Protein AF-A0A534K0Z9-F1 (afdb_monomer)

Foldseek 3Di:
DDDDDDDDDDPPDPPFPWDDFPPPDDDDAPVRNPQKDKDKDDDPDDGQWDKHWDFDPPADPRTGTDIDTGAHPVNPMGMDIDRQVQFLPFLVPDPFDKDKWAAQDDDPQFTDWDWFQKDLPPPLHRPKIKIDTQQQQCQPFAADRAHGQDTHDH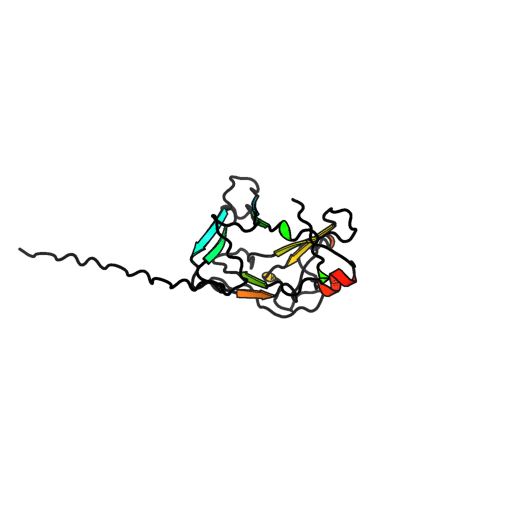PDIGMDGLQRGWIDIVVVVPVDDPTDHSVRVCVVRPRMGGHDDD

Structure (mmCIF, N/CA/C/O backbone):
data_AF-A0A534K0Z9-F1
#
_entry.id   AF-A0A534K0Z9-F1
#
loop_
_atom_site.group_PDB
_atom_site.id
_atom_site.type_symbol
_atom_site.label_atom_id
_atom_site.label_alt_id
_atom_site.label_comp_id
_atom_site.label_asym_id
_atom_site.label_entity_id
_atom_site.label_seq_id
_atom_site.pdbx_PDB_ins_code
_atom_site.Cartn_x
_atom_site.Cartn_y
_atom_site.Cartn_z
_atom_site.occupancy
_atom_site.B_iso_or_equiv
_atom_site.auth_seq_id
_atom_site.auth_comp_id
_atom_site.auth_asym_id
_atom_site.auth_atom_id
_atom_site.pdbx_PDB_model_num
ATOM 1 N N . MET A 1 1 ? 28.892 -12.816 -61.030 1.00 43.16 1 MET A N 1
ATOM 2 C CA . MET A 1 1 ? 27.891 -11.919 -60.414 1.00 43.16 1 MET A CA 1
ATOM 3 C C . MET A 1 1 ? 27.097 -12.742 -59.416 1.00 43.16 1 MET A C 1
ATOM 5 O O . MET A 1 1 ? 26.331 -13.595 -59.837 1.00 43.16 1 MET A O 1
ATOM 9 N N . VAL A 1 2 ? 27.364 -12.580 -58.120 1.00 34.47 2 VAL A N 1
ATOM 10 C CA . VAL A 1 2 ? 26.640 -13.277 -57.045 1.00 34.47 2 VAL A CA 1
ATOM 11 C C . VAL A 1 2 ? 25.548 -12.329 -56.557 1.00 34.47 2 VAL A C 1
ATOM 13 O O . VAL A 1 2 ? 25.855 -11.216 -56.140 1.00 34.47 2 VAL A O 1
ATOM 16 N N . VAL A 1 3 ? 24.286 -12.740 -56.672 1.00 37.56 3 VAL A N 1
ATOM 17 C CA . VAL A 1 3 ? 23.139 -12.008 -56.119 1.00 37.56 3 VAL A CA 1
ATOM 18 C C . VAL A 1 3 ? 23.001 -12.423 -54.657 1.00 37.56 3 VAL A C 1
ATOM 20 O O . VAL A 1 3 ? 22.756 -13.591 -54.365 1.00 37.56 3 VAL A O 1
ATOM 23 N N . LEU A 1 4 ? 23.209 -11.476 -53.742 1.00 40.88 4 LEU A N 1
ATOM 24 C CA . LEU A 1 4 ? 23.043 -11.670 -52.304 1.00 40.88 4 LEU A CA 1
ATOM 25 C C . LEU A 1 4 ? 21.567 -11.420 -51.949 1.00 40.88 4 LEU A C 1
ATOM 27 O O . LEU A 1 4 ? 21.083 -10.296 -52.066 1.00 40.88 4 LEU A O 1
ATOM 31 N N . GLY A 1 5 ? 20.839 -12.472 -51.572 1.00 38.31 5 GLY A N 1
ATOM 32 C CA . GLY A 1 5 ? 19.449 -12.380 -51.121 1.00 38.31 5 GLY A CA 1
ATOM 33 C C . GLY A 1 5 ? 19.373 -11.969 -49.651 1.00 38.31 5 GLY A C 1
ATOM 34 O O . GLY A 1 5 ? 19.871 -12.682 -48.783 1.00 38.31 5 GLY A O 1
ATOM 35 N N . LEU A 1 6 ? 18.751 -10.823 -49.376 1.00 40.22 6 LEU A N 1
ATOM 36 C CA . LEU A 1 6 ? 18.467 -10.330 -48.030 1.00 40.22 6 LEU A CA 1
ATOM 37 C C . LEU A 1 6 ? 17.222 -11.047 -47.477 1.00 40.22 6 LEU A C 1
ATOM 39 O O . LEU A 1 6 ? 16.119 -10.843 -47.982 1.00 40.22 6 LEU A O 1
ATOM 43 N N . LEU A 1 7 ? 17.387 -11.881 -46.447 1.00 37.09 7 LEU A N 1
ATOM 44 C CA . LEU A 1 7 ? 16.269 -12.445 -45.685 1.00 37.09 7 LEU A CA 1
ATOM 45 C C . LEU A 1 7 ? 15.864 -11.444 -44.592 1.00 37.09 7 LEU A C 1
ATOM 47 O O . LEU A 1 7 ? 16.612 -11.226 -43.641 1.00 37.09 7 LEU A O 1
ATOM 51 N N . ILE A 1 8 ? 14.683 -10.838 -44.717 1.00 44.69 8 ILE A N 1
ATOM 52 C CA . ILE A 1 8 ? 14.070 -10.040 -43.648 1.00 44.69 8 ILE A CA 1
ATOM 53 C C . ILE A 1 8 ? 13.219 -10.995 -42.809 1.00 44.69 8 ILE A C 1
ATOM 55 O O . ILE A 1 8 ? 12.150 -11.427 -43.238 1.00 44.69 8 ILE A O 1
ATOM 59 N N . ALA A 1 9 ? 13.706 -11.353 -41.622 1.00 40.69 9 ALA A N 1
ATOM 60 C CA . ALA A 1 9 ? 12.915 -12.074 -40.635 1.00 40.69 9 ALA A CA 1
ATOM 61 C C . ALA A 1 9 ? 11.948 -11.090 -39.956 1.00 40.69 9 ALA A C 1
ATOM 63 O O . ALA A 1 9 ? 12.361 -10.258 -39.151 1.00 40.69 9 ALA A O 1
ATOM 64 N N . PHE A 1 10 ? 10.657 -11.173 -40.283 1.00 46.34 10 PHE A N 1
ATOM 65 C CA . PHE A 1 10 ? 9.610 -10.537 -39.486 1.00 46.34 10 PHE A CA 1
ATOM 66 C C . PHE A 1 10 ? 9.464 -11.321 -38.177 1.00 46.34 10 PHE A C 1
ATOM 68 O O . PHE A 1 10 ? 8.961 -12.444 -38.174 1.00 46.34 10 PHE A O 1
ATOM 75 N N . ALA A 1 11 ? 9.913 -10.740 -37.064 1.00 45.38 11 ALA A N 1
ATOM 76 C CA . ALA A 1 11 ? 9.574 -11.244 -35.742 1.00 45.38 11 ALA A CA 1
ATOM 77 C C . ALA A 1 11 ? 8.062 -11.054 -35.533 1.00 45.38 11 ALA A C 1
ATOM 79 O O . ALA A 1 11 ? 7.591 -9.927 -35.380 1.00 45.38 11 ALA A O 1
ATOM 80 N N . LEU A 1 12 ? 7.289 -12.145 -35.560 1.00 42.66 12 LEU A N 1
ATOM 81 C CA . LEU A 1 12 ? 5.923 -12.123 -35.047 1.00 42.66 12 LEU A CA 1
ATOM 82 C C . LEU A 1 12 ? 6.010 -11.857 -33.541 1.00 42.66 12 LEU A C 1
ATOM 84 O O . LEU A 1 12 ? 6.386 -12.743 -32.775 1.00 42.66 12 LEU A O 1
ATOM 88 N N . ALA A 1 13 ? 5.663 -10.644 -33.114 1.00 47.03 13 ALA A N 1
ATOM 89 C CA . ALA A 1 13 ? 5.342 -10.413 -31.715 1.00 47.03 13 ALA A CA 1
ATOM 90 C C . ALA A 1 13 ? 4.135 -11.305 -31.365 1.00 47.03 13 ALA A C 1
ATOM 92 O O . ALA A 1 13 ? 3.143 -11.276 -32.102 1.00 47.03 13 ALA A O 1
ATOM 93 N N . PRO A 1 14 ? 4.191 -12.122 -30.297 1.00 45.75 14 PRO A N 1
ATOM 94 C CA . PRO A 1 14 ? 3.028 -12.879 -29.871 1.00 45.75 14 PRO A CA 1
ATOM 95 C C . PRO A 1 14 ? 1.917 -11.883 -29.535 1.00 45.75 14 PRO A C 1
ATOM 97 O O . PRO A 1 14 ? 2.053 -11.048 -28.643 1.00 45.75 14 PRO A O 1
ATOM 100 N N . MET A 1 15 ? 0.821 -11.947 -30.289 1.00 47.34 15 MET A N 1
ATOM 101 C CA . MET A 1 15 ? -0.385 -11.187 -29.998 1.00 47.34 15 MET A CA 1
ATOM 102 C C . MET A 1 15 ? -0.998 -11.824 -28.749 1.00 47.34 15 MET A C 1
ATOM 104 O O . MET A 1 15 ? -1.687 -12.840 -28.835 1.00 47.34 15 MET A O 1
ATOM 108 N N . VAL A 1 16 ? -0.661 -11.295 -27.571 1.00 54.16 16 VAL A N 1
ATOM 109 C CA . VAL A 1 16 ? -1.267 -11.736 -26.313 1.00 54.16 16 VAL A CA 1
ATOM 110 C C . VAL A 1 16 ? -2.751 -11.399 -26.412 1.00 54.16 16 VAL A C 1
ATOM 112 O O . VAL A 1 16 ? -3.130 -10.228 -26.449 1.00 54.16 16 VAL A O 1
ATOM 115 N N . ALA A 1 17 ? -3.593 -12.425 -26.534 1.00 46.00 17 ALA A N 1
ATOM 116 C CA . ALA A 1 17 ? -5.035 -12.251 -26.525 1.00 46.00 17 ALA A CA 1
ATOM 117 C C . ALA A 1 17 ? -5.430 -11.687 -25.154 1.00 46.00 17 ALA A C 1
ATOM 119 O O . ALA A 1 17 ? -5.382 -12.389 -24.146 1.00 46.00 17 ALA A O 1
ATOM 120 N N . SER A 1 18 ? -5.769 -10.399 -25.117 1.00 59.47 18 SER A N 1
ATOM 121 C CA . SER A 1 18 ? -6.285 -9.751 -23.916 1.00 59.47 18 SER A CA 1
ATOM 122 C C . SER A 1 18 ? -7.665 -10.332 -23.627 1.00 59.47 18 SER A C 1
ATOM 124 O O . SER A 1 18 ? -8.632 -10.039 -24.335 1.00 59.47 18 SER A O 1
ATOM 126 N N . ALA A 1 19 ? -7.758 -11.217 -22.635 1.00 58.59 19 ALA A N 1
ATOM 127 C CA . ALA A 1 19 ? -9.050 -11.615 -22.106 1.00 58.59 19 ALA A CA 1
ATOM 128 C C . ALA A 1 19 ? -9.703 -10.376 -21.482 1.00 58.59 19 ALA A C 1
ATOM 130 O O . ALA A 1 19 ? -9.068 -9.668 -20.696 1.00 58.59 19 ALA A O 1
ATOM 131 N N . LEU A 1 20 ? -10.964 -10.108 -21.834 1.00 59.34 20 LEU A N 1
ATOM 132 C CA . LEU A 1 20 ? -11.752 -9.125 -21.099 1.00 59.34 20 LEU A CA 1
ATOM 133 C C . LEU A 1 20 ? -11.748 -9.524 -19.615 1.00 59.34 20 LEU A C 1
ATOM 135 O O . LEU A 1 20 ? -11.893 -10.712 -19.305 1.00 59.34 20 LEU A O 1
ATOM 139 N N . PRO A 1 21 ? -11.569 -8.560 -18.703 1.00 63.28 21 PRO A N 1
ATOM 140 C CA . PRO A 1 21 ? -11.569 -8.849 -17.281 1.00 63.28 21 PRO A CA 1
ATOM 141 C C . PRO A 1 21 ? -12.923 -9.462 -16.873 1.00 63.28 21 PRO A C 1
ATOM 143 O O . PRO A 1 21 ? -13.959 -9.080 -17.431 1.00 63.28 21 PRO A O 1
ATOM 146 N N . PRO A 1 22 ? -12.948 -10.391 -15.900 1.00 64.88 22 PRO A N 1
ATOM 147 C CA . PRO A 1 22 ? -14.182 -10.843 -15.270 1.00 64.88 22 PRO A CA 1
ATOM 148 C C . PRO A 1 22 ? -15.122 -9.688 -14.891 1.00 64.88 22 PRO A C 1
ATOM 150 O O . PRO A 1 22 ? -14.682 -8.616 -14.469 1.00 64.88 22 PRO A O 1
ATOM 153 N N . ALA A 1 23 ? -16.431 -9.919 -15.015 1.00 64.12 23 ALA A N 1
ATOM 154 C CA . ALA A 1 23 ? -17.445 -8.951 -14.608 1.00 64.12 23 ALA A CA 1
ATOM 155 C C . ALA A 1 23 ? -17.244 -8.536 -13.137 1.00 64.12 23 ALA A C 1
ATOM 157 O O . ALA A 1 23 ? -17.068 -9.389 -12.269 1.00 64.12 23 ALA A O 1
ATOM 158 N N . GLY A 1 24 ? -17.276 -7.227 -12.868 1.00 75.31 24 GLY A N 1
ATOM 159 C CA . GLY A 1 24 ? -17.046 -6.657 -11.534 1.00 75.31 24 GLY A CA 1
ATOM 160 C C . GLY A 1 24 ? -15.614 -6.180 -11.268 1.00 75.31 24 GLY A C 1
ATOM 161 O O . GLY A 1 24 ? -15.384 -5.549 -10.240 1.00 75.31 24 GLY A O 1
ATOM 162 N N . LEU A 1 25 ? -14.667 -6.410 -12.183 1.00 83.25 25 LEU A N 1
ATOM 163 C CA . LEU A 1 25 ? -13.337 -5.804 -12.106 1.00 83.25 25 LEU A CA 1
ATOM 164 C C . LEU A 1 25 ? -13.325 -4.394 -12.703 1.00 83.25 25 LEU A C 1
ATOM 166 O O . LEU A 1 25 ? -13.855 -4.146 -13.787 1.00 83.25 25 LEU A O 1
ATOM 170 N N . ILE A 1 26 ? -12.660 -3.478 -12.004 1.00 88.81 26 ILE A N 1
ATOM 171 C CA . ILE A 1 26 ? -12.383 -2.126 -12.484 1.00 88.81 26 ILE A CA 1
ATOM 172 C C . ILE A 1 26 ? -10.998 -2.139 -13.130 1.00 88.81 26 ILE A C 1
ATOM 174 O O . ILE A 1 26 ? -9.999 -2.361 -12.450 1.00 88.81 26 ILE A O 1
ATOM 178 N N . VAL A 1 27 ? -10.934 -1.891 -14.439 1.00 89.62 27 VAL A N 1
ATOM 179 C CA . VAL A 1 27 ? -9.655 -1.725 -15.143 1.00 89.62 27 VAL A CA 1
ATOM 180 C C . VAL A 1 27 ? -9.199 -0.284 -15.015 1.00 89.62 27 VAL A C 1
ATOM 182 O O . VAL A 1 27 ? -9.904 0.636 -15.430 1.00 89.62 27 VAL A O 1
ATOM 185 N N . VAL A 1 28 ? -7.999 -0.105 -14.476 1.00 91.62 28 VAL A N 1
ATOM 186 C CA . VAL A 1 28 ? -7.347 1.197 -14.354 1.00 91.62 28 VAL A CA 1
ATOM 187 C C . VAL A 1 28 ? -6.416 1.397 -15.545 1.00 91.62 28 VAL A C 1
ATOM 189 O O . VAL A 1 28 ? -5.635 0.516 -15.894 1.00 91.62 28 VAL A O 1
ATOM 192 N N . SER A 1 29 ? -6.511 2.557 -16.187 1.00 92.06 29 SER A N 1
ATOM 193 C CA . SER A 1 29 ? -5.621 2.967 -17.276 1.00 92.06 29 SER A CA 1
ATOM 194 C C . SER A 1 29 ? -5.443 4.483 -17.280 1.00 92.06 29 SER A C 1
ATOM 196 O O . SER A 1 29 ? -6.217 5.201 -16.648 1.00 92.06 29 SER A O 1
ATOM 198 N N . ALA A 1 30 ? -4.488 4.996 -18.057 1.00 89.44 30 ALA A N 1
ATOM 199 C CA . ALA A 1 30 ? -4.300 6.441 -18.208 1.00 89.44 30 ALA A CA 1
ATOM 200 C C . ALA A 1 30 ? -5.570 7.168 -18.707 1.00 89.44 30 ALA A C 1
ATOM 202 O O . ALA A 1 30 ? -5.864 8.274 -18.265 1.00 89.44 30 ALA A O 1
ATOM 203 N N . SER A 1 31 ? -6.355 6.541 -19.590 1.00 91.25 31 SER A N 1
ATOM 204 C CA . SER A 1 31 ? -7.622 7.094 -20.098 1.00 91.25 31 SER A CA 1
ATOM 205 C C . SER A 1 31 ? -8.830 6.831 -19.192 1.00 91.25 31 SER A C 1
ATOM 207 O O . SER A 1 31 ? -9.887 7.421 -19.396 1.00 91.25 31 SER A O 1
ATOM 209 N N . ALA A 1 32 ? -8.696 5.933 -18.216 1.00 92.62 32 ALA A N 1
ATOM 210 C CA . ALA A 1 32 ? -9.742 5.570 -17.266 1.00 92.62 32 ALA A CA 1
ATOM 211 C C . ALA A 1 32 ? -9.107 5.315 -15.885 1.00 92.62 32 ALA A C 1
ATOM 213 O O . ALA A 1 32 ? -8.932 4.161 -15.490 1.00 92.62 32 ALA A O 1
ATOM 214 N N . PRO A 1 33 ? -8.727 6.377 -15.149 1.00 91.62 33 PRO A N 1
ATOM 215 C CA . PRO A 1 33 ? -7.958 6.248 -13.910 1.00 91.62 33 PRO A CA 1
ATOM 216 C C . PRO A 1 33 ? -8.783 5.725 -12.726 1.00 91.62 33 PRO A C 1
ATOM 218 O O . PRO A 1 33 ? -8.220 5.415 -11.685 1.00 91.62 33 PRO A O 1
ATOM 221 N N . ALA A 1 34 ? -10.113 5.636 -12.852 1.00 93.88 34 ALA A N 1
ATOM 222 C CA . ALA A 1 34 ? -11.013 5.097 -11.826 1.00 93.88 34 ALA A CA 1
ATOM 223 C C . ALA A 1 34 ? -10.771 5.662 -10.405 1.00 93.88 34 ALA A C 1
ATOM 225 O O . ALA A 1 34 ? -10.770 4.934 -9.415 1.00 93.88 34 ALA A O 1
ATOM 226 N N . GLY A 1 35 ? -10.530 6.973 -10.310 1.00 93.44 35 GLY A N 1
ATOM 227 C CA . GLY A 1 35 ? -10.292 7.669 -9.040 1.00 93.44 35 GLY A CA 1
ATOM 228 C C . GLY A 1 35 ? -8.872 7.544 -8.480 1.00 93.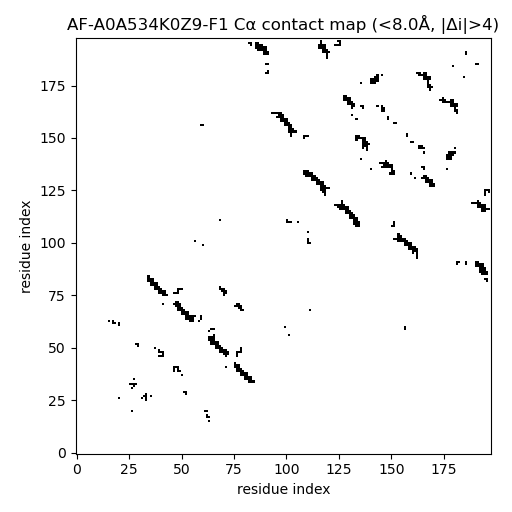44 35 GLY A C 1
ATOM 229 O O . GLY A 1 35 ? -8.568 8.216 -7.500 1.00 93.44 35 GLY A O 1
ATOM 230 N N . TRP A 1 36 ? -7.994 6.747 -9.094 1.00 94.88 36 TRP A N 1
ATOM 231 C CA . TRP A 1 36 ? -6.593 6.672 -8.690 1.00 94.88 36 TRP A CA 1
ATOM 232 C C . TRP A 1 36 ? -5.834 7.944 -9.072 1.00 94.88 36 TRP A C 1
ATOM 234 O O . TRP A 1 36 ? -5.983 8.469 -10.177 1.00 94.88 36 TRP A O 1
ATOM 244 N N . VAL A 1 37 ? -5.000 8.427 -8.153 1.00 93.94 37 VAL A N 1
ATOM 245 C CA . VAL A 1 37 ? -4.222 9.661 -8.295 1.00 93.94 37 VAL A CA 1
ATOM 246 C C . VAL A 1 37 ? -2.749 9.360 -8.060 1.00 93.94 37 VAL A C 1
ATOM 248 O O . VAL A 1 37 ? -2.390 8.770 -7.043 1.00 93.94 37 VAL A O 1
ATOM 251 N N . VAL A 1 38 ? -1.893 9.778 -8.989 1.00 93.12 38 VAL A N 1
ATOM 252 C CA . VAL A 1 38 ? -0.435 9.629 -8.884 1.00 93.12 38 VAL A CA 1
ATOM 253 C C . VAL A 1 38 ? 0.152 10.804 -8.104 1.00 93.12 38 VAL A C 1
ATOM 255 O O . VAL A 1 38 ? -0.209 11.955 -8.346 1.00 93.12 38 VAL A O 1
ATOM 258 N N . SER A 1 39 ? 1.090 10.514 -7.207 1.00 90.44 39 SER A N 1
ATOM 259 C CA . SER A 1 39 ? 1.946 11.490 -6.538 1.00 90.44 39 SER A CA 1
ATOM 260 C C . SER A 1 39 ? 3.404 11.054 -6.648 1.00 90.44 39 SER A C 1
ATOM 262 O O . SER A 1 39 ? 3.720 9.878 -6.475 1.00 90.44 39 SER A O 1
ATOM 264 N N . THR A 1 40 ? 4.296 11.994 -6.933 1.00 89.88 40 THR A N 1
ATOM 265 C CA . THR A 1 40 ? 5.739 11.754 -7.063 1.00 89.88 40 THR A CA 1
ATOM 266 C C . THR A 1 40 ? 6.494 12.745 -6.192 1.00 89.88 40 THR A C 1
ATOM 268 O O . THR A 1 40 ? 6.188 13.939 -6.235 1.00 89.88 40 THR A O 1
ATOM 271 N N . SER A 1 41 ? 7.494 12.279 -5.450 1.00 83.56 41 SER A N 1
ATOM 272 C CA . SER A 1 41 ? 8.392 13.128 -4.667 1.00 83.56 41 SER A CA 1
ATOM 273 C C . SER A 1 41 ? 9.771 13.215 -5.317 1.00 83.56 41 SER A C 1
ATOM 275 O O . SER A 1 41 ? 10.274 12.252 -5.900 1.00 83.56 41 SER A O 1
ATOM 277 N N . ALA A 1 42 ? 10.379 14.397 -5.227 1.00 76.12 42 ALA A N 1
ATOM 278 C CA . ALA A 1 42 ? 11.784 14.601 -5.543 1.00 76.12 42 ALA A CA 1
ATOM 279 C C . ALA A 1 42 ? 12.543 14.774 -4.231 1.00 76.12 42 ALA A C 1
ATOM 281 O O . ALA A 1 42 ? 12.319 15.758 -3.528 1.00 76.12 42 ALA A O 1
ATOM 282 N N . ASP A 1 43 ? 13.476 13.875 -3.945 1.00 65.19 43 ASP A N 1
ATOM 283 C CA . ASP A 1 43 ? 14.329 13.996 -2.768 1.00 65.19 43 ASP A CA 1
ATOM 284 C C . ASP A 1 43 ? 15.705 14.508 -3.216 1.00 65.19 43 ASP A C 1
ATOM 286 O O . ASP A 1 43 ? 16.555 13.772 -3.714 1.00 65.19 43 ASP A O 1
ATOM 290 N N . GLY A 1 44 ? 15.883 15.833 -3.119 1.00 60.56 44 GLY A N 1
ATOM 291 C CA . GLY A 1 44 ? 17.173 16.515 -3.296 1.00 60.56 44 GLY A CA 1
ATOM 292 C C . GLY A 1 44 ? 17.643 16.772 -4.737 1.00 60.56 44 GLY A C 1
ATOM 293 O O . GLY A 1 44 ? 18.750 17.278 -4.918 1.00 60.56 44 GLY A O 1
ATOM 294 N N . GLY A 1 45 ? 16.834 16.472 -5.762 1.00 66.00 45 GLY A N 1
ATOM 295 C CA . GLY A 1 45 ? 17.235 16.591 -7.172 1.00 66.00 45 GLY A CA 1
ATOM 296 C C . GLY A 1 45 ? 16.083 16.740 -8.173 1.00 66.00 45 GLY A C 1
ATOM 297 O O . GLY A 1 45 ? 14.981 17.157 -7.825 1.00 66.00 45 GLY A O 1
ATOM 298 N N . ALA A 1 46 ? 16.347 16.424 -9.448 1.00 71.19 46 ALA A N 1
ATOM 299 C CA . ALA A 1 46 ? 15.324 16.429 -10.494 1.00 71.19 46 ALA A CA 1
ATOM 300 C C . ALA A 1 46 ? 14.289 15.314 -10.262 1.00 71.19 46 ALA A C 1
ATOM 302 O O . ALA A 1 46 ? 14.650 14.177 -9.949 1.00 71.19 46 ALA A O 1
ATOM 303 N N . LEU A 1 47 ? 13.008 15.634 -10.468 1.00 80.06 47 LEU A N 1
ATOM 304 C CA . LEU A 1 47 ? 11.900 14.686 -10.365 1.00 80.06 47 LEU A CA 1
ATOM 305 C C . LEU A 1 47 ? 11.991 13.649 -11.496 1.00 80.06 47 LEU A C 1
ATOM 307 O O . LEU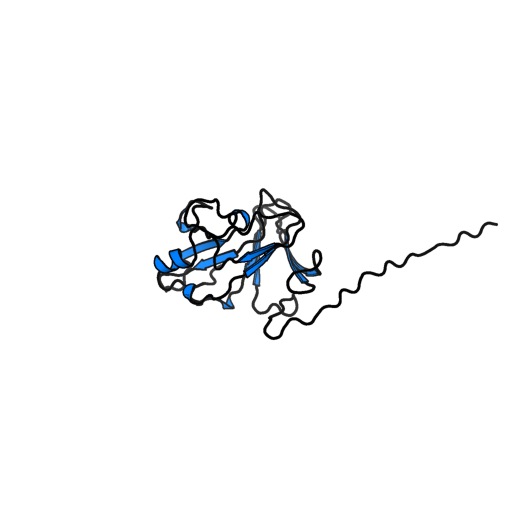 A 1 47 ? 11.544 13.888 -12.615 1.00 80.06 47 LEU A O 1
ATOM 311 N N . THR A 1 48 ? 12.632 12.523 -11.198 1.00 88.31 48 THR A N 1
ATOM 312 C CA . THR A 1 48 ? 12.878 11.418 -12.143 1.00 88.31 48 THR A CA 1
ATOM 313 C C . THR A 1 48 ? 12.095 10.156 -11.795 1.00 88.31 48 THR A C 1
ATOM 315 O O . THR A 1 48 ? 12.051 9.233 -12.605 1.00 88.31 48 THR A O 1
ATOM 318 N N . ALA A 1 49 ? 11.450 10.122 -10.623 1.00 92.00 49 ALA A N 1
ATOM 319 C CA . ALA A 1 49 ? 10.482 9.088 -10.289 1.00 92.00 49 ALA A CA 1
ATOM 320 C C . ALA A 1 49 ? 9.282 9.178 -11.240 1.00 92.00 49 ALA A C 1
ATOM 322 O O . ALA A 1 49 ? 8.856 10.273 -11.620 1.00 92.00 49 ALA A O 1
ATOM 323 N N . SER A 1 50 ? 8.740 8.034 -11.641 1.00 92.50 50 SER A N 1
ATOM 324 C CA . SER A 1 50 ? 7.673 7.989 -12.639 1.00 92.50 50 SER A CA 1
ATOM 325 C C . SER A 1 50 ? 6.717 6.823 -12.419 1.00 92.50 50 SER A C 1
ATOM 327 O O . SER A 1 50 ? 6.996 5.894 -11.661 1.00 92.50 50 SER A O 1
ATOM 329 N N . SER A 1 51 ? 5.559 6.901 -13.074 1.00 94.50 51 SER A N 1
ATOM 330 C CA . SER A 1 51 ? 4.620 5.786 -13.167 1.00 94.50 51 SER A CA 1
ATOM 331 C C . SER A 1 51 ? 4.004 5.709 -14.554 1.00 94.50 51 SER A C 1
ATOM 333 O O . SER A 1 51 ? 3.805 6.737 -15.209 1.00 94.50 51 SER A O 1
ATOM 335 N N . ALA A 1 52 ? 3.678 4.496 -14.989 1.00 94.25 52 ALA A N 1
ATOM 336 C CA . ALA A 1 52 ? 3.011 4.255 -16.259 1.00 94.25 52 ALA A CA 1
ATOM 337 C C . ALA A 1 52 ? 2.139 2.997 -16.192 1.00 94.25 52 ALA A C 1
ATOM 339 O O . ALA A 1 52 ? 2.490 2.012 -15.552 1.00 94.25 52 ALA A O 1
ATOM 340 N N . CYS A 1 53 ? 1.000 3.005 -16.885 1.00 93.88 53 CYS A N 1
ATOM 341 C CA . CYS A 1 53 ? 0.294 1.760 -17.190 1.00 93.88 53 CYS A CA 1
ATOM 342 C C . CYS A 1 53 ? 1.007 1.086 -18.368 1.00 93.88 53 CYS A C 1
ATOM 344 O O . CYS A 1 53 ? 1.066 1.668 -19.453 1.00 93.88 53 CYS A O 1
ATOM 346 N N . VAL A 1 54 ? 1.531 -0.121 -18.167 1.00 93.06 54 VAL A N 1
ATOM 347 C CA . VAL A 1 54 ? 2.333 -0.855 -19.159 1.00 93.06 54 VAL A CA 1
ATOM 348 C C . VAL A 1 54 ? 1.754 -2.240 -19.421 1.00 93.06 54 VAL A C 1
ATOM 350 O O . VAL A 1 54 ? 0.947 -2.740 -18.642 1.00 93.06 54 VAL A O 1
ATOM 353 N N . VAL A 1 55 ? 2.161 -2.868 -20.527 1.00 90.06 55 VAL A N 1
ATOM 354 C CA . VAL A 1 55 ? 1.882 -4.288 -20.797 1.00 90.06 55 VAL A CA 1
ATOM 355 C C . VAL A 1 55 ? 2.983 -5.135 -20.158 1.00 90.06 55 VAL A C 1
ATOM 357 O O . VAL A 1 55 ? 4.162 -4.887 -20.401 1.00 90.06 55 VAL A O 1
ATOM 360 N N . GLY A 1 56 ? 2.609 -6.155 -19.384 1.00 84.31 56 GLY A N 1
ATOM 361 C CA . GLY A 1 56 ? 3.557 -6.968 -18.615 1.00 84.31 56 GLY A CA 1
ATOM 362 C C . GLY A 1 56 ? 4.066 -6.252 -17.354 1.00 84.31 56 GLY A C 1
ATOM 363 O O . GLY A 1 56 ? 3.334 -5.416 -16.823 1.00 84.31 56 GLY A O 1
ATOM 364 N N . PRO A 1 57 ? 5.276 -6.572 -16.850 1.00 87.94 57 PRO A N 1
ATOM 365 C CA . PRO A 1 57 ? 6.245 -7.542 -17.385 1.00 87.94 57 PRO A CA 1
ATOM 366 C C . PRO A 1 57 ? 5.718 -8.986 -17.382 1.00 87.94 57 PRO A C 1
ATOM 368 O O . PRO A 1 57 ? 4.936 -9.370 -16.519 1.00 87.94 57 PRO A O 1
ATOM 371 N N . GLY A 1 58 ? 6.112 -9.802 -18.365 1.00 82.38 58 GLY A N 1
ATOM 372 C CA . GLY A 1 58 ? 5.607 -11.176 -18.499 1.00 82.38 58 GLY A CA 1
ATOM 373 C C . GLY A 1 58 ? 4.078 -11.251 -18.658 1.00 82.38 58 GLY A C 1
ATOM 374 O O . GLY A 1 58 ? 3.476 -10.405 -19.317 1.00 82.38 58 GLY A O 1
ATOM 375 N N . THR A 1 59 ? 3.448 -12.273 -18.067 1.00 81.44 59 THR A N 1
ATOM 376 C CA . THR A 1 59 ? 1.977 -12.367 -17.967 1.00 81.44 59 THR A CA 1
ATOM 377 C C . THR A 1 59 ? 1.547 -11.867 -16.592 1.00 81.44 59 THR A C 1
ATOM 379 O O . THR A 1 59 ? 1.823 -12.534 -15.596 1.00 81.44 59 THR A O 1
ATOM 382 N N . SER A 1 60 ? 0.907 -10.697 -16.534 1.00 80.75 60 SER A N 1
ATOM 383 C CA . SER A 1 60 ? 0.405 -10.128 -15.277 1.00 80.75 60 SER A CA 1
ATOM 384 C C . SER A 1 60 ? -0.751 -10.980 -14.715 1.00 80.75 60 SER A C 1
ATOM 386 O O . SER A 1 60 ? -1.565 -11.490 -15.495 1.00 80.75 60 SER A O 1
ATOM 388 N N . PRO A 1 61 ? -0.864 -11.143 -13.380 1.00 83.94 61 PRO A N 1
ATOM 389 C CA . PRO A 1 61 ? -1.889 -11.989 -12.759 1.00 83.94 61 PRO A CA 1
ATOM 390 C C . PRO A 1 61 ? -3.337 -11.605 -13.094 1.00 83.94 61 PRO A C 1
ATOM 392 O O . PRO A 1 61 ? -4.212 -12.469 -13.112 1.00 83.94 61 PRO A O 1
ATOM 395 N N . LEU A 1 62 ? -3.601 -10.324 -13.386 1.00 83.31 62 LEU A N 1
ATOM 396 C CA . LEU A 1 62 ? -4.951 -9.792 -13.633 1.00 83.31 62 LEU A CA 1
ATOM 397 C C . LEU A 1 62 ? -5.191 -9.349 -15.086 1.00 83.31 62 LEU A C 1
ATOM 399 O O . LEU A 1 62 ? -6.120 -8.589 -15.362 1.00 83.31 62 LEU A O 1
ATOM 403 N N . GLY A 1 63 ? -4.379 -9.829 -16.029 1.00 78.62 63 GLY A N 1
ATOM 404 C CA . GLY A 1 63 ? -4.557 -9.575 -17.457 1.00 78.62 63 GLY A CA 1
ATOM 405 C C . GLY A 1 63 ? -3.271 -9.119 -18.133 1.00 78.62 63 GLY A C 1
ATOM 406 O O . GLY A 1 63 ? -2.174 -9.521 -17.764 1.00 78.62 63 GLY A O 1
ATOM 407 N N . ALA A 1 64 ? -3.397 -8.291 -19.169 1.00 77.31 64 ALA A N 1
ATOM 408 C CA . ALA A 1 64 ? -2.245 -7.908 -19.983 1.00 77.31 64 ALA A CA 1
ATOM 409 C C . ALA A 1 64 ? -1.388 -6.787 -19.368 1.00 77.31 64 ALA A C 1
ATOM 411 O O . ALA A 1 64 ? -0.245 -6.620 -19.784 1.00 77.31 64 ALA A O 1
ATOM 412 N N . GLY A 1 65 ? -1.921 -6.006 -18.422 1.00 88.88 65 GLY A N 1
ATOM 413 C CA . GLY A 1 65 ? -1.277 -4.781 -17.946 1.00 88.88 65 GLY A CA 1
ATOM 414 C C . GLY A 1 65 ? -0.887 -4.777 -16.471 1.00 88.88 65 GLY A C 1
ATOM 415 O O . GLY A 1 65 ? -1.376 -5.582 -15.676 1.00 88.88 65 GLY A O 1
ATOM 416 N N . SER A 1 66 ? -0.020 -3.833 -16.117 1.00 93.88 66 SER A N 1
ATOM 417 C CA . SER A 1 66 ? 0.321 -3.476 -14.742 1.00 93.88 66 SER A CA 1
ATOM 418 C C . SER A 1 66 ? 0.571 -1.970 -14.615 1.00 93.88 66 SER A C 1
ATOM 420 O O . SER A 1 66 ? 0.659 -1.247 -15.612 1.00 93.88 66 SER A O 1
ATOM 422 N N . LEU A 1 6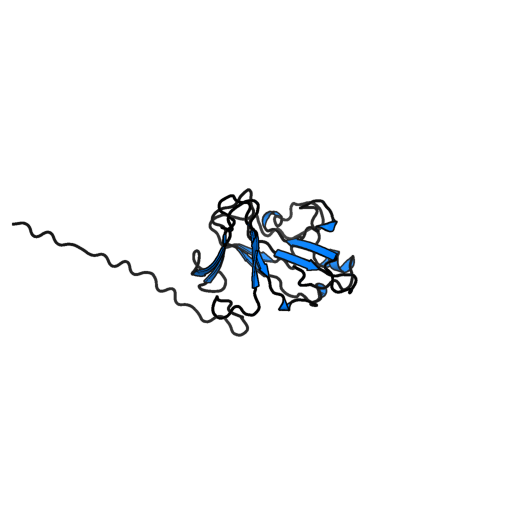7 ? 0.652 -1.496 -13.375 1.00 94.88 67 LEU A N 1
ATOM 423 C CA . LEU A 1 67 ? 1.146 -0.165 -13.060 1.00 94.88 67 LEU A CA 1
ATOM 424 C C . LEU A 1 67 ? 2.637 -0.277 -12.731 1.00 94.88 67 LEU A C 1
ATOM 426 O O . LEU A 1 67 ? 3.007 -0.835 -11.699 1.00 94.88 67 LEU A O 1
ATOM 430 N N . GLU A 1 68 ? 3.479 0.257 -13.606 1.00 95.19 68 GLU A N 1
ATOM 431 C CA . GLU A 1 68 ? 4.906 0.403 -13.357 1.00 95.19 68 GLU A CA 1
ATOM 432 C C . GLU A 1 68 ? 5.143 1.599 -12.435 1.00 95.19 68 GLU A C 1
ATOM 434 O O . GLU A 1 68 ? 4.596 2.683 -12.656 1.00 95.19 68 GLU A O 1
ATOM 439 N N . LEU A 1 69 ? 5.969 1.384 -11.413 1.00 94.44 69 LEU A N 1
ATOM 440 C CA . LEU A 1 69 ? 6.452 2.396 -10.483 1.00 94.44 69 LEU A CA 1
ATOM 441 C C . LEU A 1 69 ? 7.979 2.416 -10.568 1.00 94.44 69 LEU A C 1
ATOM 443 O O . LEU A 1 69 ? 8.623 1.402 -10.303 1.00 94.44 69 LEU A O 1
ATOM 447 N N . SER A 1 70 ? 8.560 3.558 -10.921 1.00 93.00 70 SER A N 1
ATOM 448 C CA . SER A 1 70 ? 10.012 3.734 -10.965 1.00 93.00 70 SER A CA 1
ATOM 449 C C . SER A 1 70 ? 10.444 4.768 -9.939 1.00 93.00 70 SER A C 1
ATOM 451 O O . SER A 1 70 ? 9.960 5.902 -9.948 1.00 93.00 70 SER A O 1
ATOM 453 N N . VAL A 1 71 ? 11.380 4.376 -9.075 1.00 91.06 71 VAL A N 1
ATOM 454 C CA . VAL A 1 71 ? 12.074 5.305 -8.177 1.00 91.06 71 VAL A CA 1
ATOM 455 C C . VAL A 1 71 ? 12.932 6.288 -8.977 1.00 91.06 71 VAL A C 1
ATOM 457 O O . VAL A 1 71 ? 13.264 6.045 -10.140 1.00 91.06 71 VAL A O 1
ATOM 460 N N . GLY A 1 72 ? 13.285 7.415 -8.362 1.00 89.25 72 GLY A N 1
ATOM 461 C CA . GLY A 1 72 ? 14.170 8.406 -8.969 1.00 89.25 72 GLY A CA 1
ATOM 462 C C . GLY A 1 72 ? 15.533 7.814 -9.329 1.00 89.25 72 GLY A C 1
ATOM 463 O O . GLY A 1 72 ? 15.983 6.842 -8.729 1.00 89.25 72 GLY A O 1
ATOM 464 N N . SER A 1 73 ? 16.234 8.418 -10.289 1.00 86.31 73 SER A N 1
ATOM 465 C CA . SER A 1 73 ? 17.524 7.911 -10.785 1.00 86.31 73 SER A CA 1
ATOM 466 C C . SER A 1 73 ? 18.630 7.865 -9.721 1.00 86.31 73 SER A C 1
ATOM 468 O O . SER A 1 73 ? 19.620 7.164 -9.900 1.00 86.31 73 SER A O 1
ATOM 470 N N . ASN A 1 74 ? 18.483 8.629 -8.636 1.00 83.75 74 ASN A N 1
ATOM 471 C CA . ASN A 1 74 ? 19.354 8.598 -7.458 1.00 83.75 74 ASN A CA 1
ATOM 472 C C . ASN A 1 74 ? 18.909 7.587 -6.386 1.00 83.75 74 ASN A C 1
ATOM 474 O O . ASN A 1 74 ? 19.631 7.399 -5.417 1.00 83.75 74 ASN A O 1
ATOM 478 N N . GLY A 1 75 ? 17.747 6.951 -6.550 1.00 82.56 75 GLY A N 1
ATOM 479 C CA . GLY A 1 75 ? 17.130 6.060 -5.567 1.00 82.56 75 GLY A CA 1
ATOM 480 C C . GLY A 1 75 ? 16.250 6.765 -4.532 1.00 82.56 75 GLY A C 1
ATOM 481 O O . GLY A 1 75 ? 15.474 6.089 -3.867 1.00 82.56 75 GLY A O 1
ATOM 482 N N . ASP A 1 76 ? 16.313 8.096 -4.436 1.00 82.00 76 ASP A N 1
ATOM 483 C CA . ASP A 1 76 ? 15.623 8.844 -3.375 1.00 82.00 76 ASP A CA 1
ATOM 484 C C . ASP A 1 76 ? 14.227 9.334 -3.810 1.00 82.00 76 ASP A C 1
ATOM 486 O O . ASP A 1 76 ? 13.342 9.542 -2.990 1.00 82.00 76 ASP A O 1
ATOM 490 N N . GLY A 1 77 ? 13.987 9.508 -5.114 1.00 87.31 77 GLY A N 1
ATOM 491 C CA . GLY A 1 77 ? 12.662 9.895 -5.610 1.00 87.31 77 GLY A CA 1
ATOM 492 C C . GLY A 1 77 ? 11.632 8.773 -5.449 1.00 87.31 77 GLY A C 1
ATOM 493 O O . GLY A 1 77 ? 11.855 7.658 -5.921 1.00 87.31 77 GLY A O 1
ATOM 494 N N . GLY A 1 78 ? 10.480 9.076 -4.850 1.00 89.12 78 GLY 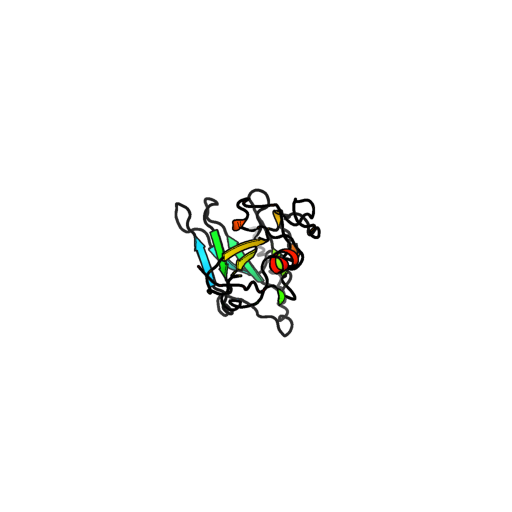A N 1
ATOM 495 C CA . GLY A 1 78 ? 9.386 8.128 -4.649 1.00 89.12 78 GLY A CA 1
ATOM 496 C C . GLY A 1 78 ? 8.209 8.359 -5.595 1.00 89.12 78 GLY A C 1
ATOM 497 O O . GLY A 1 78 ? 7.968 9.468 -6.075 1.00 89.12 78 GLY A O 1
ATOM 498 N N . VAL A 1 79 ? 7.426 7.306 -5.823 1.00 92.75 79 VAL A N 1
ATOM 499 C CA . VAL A 1 79 ? 6.123 7.390 -6.488 1.00 92.75 79 VAL A CA 1
ATOM 500 C C . VAL A 1 79 ? 5.083 6.630 -5.677 1.00 92.75 79 VAL A C 1
ATOM 502 O O . VAL A 1 79 ? 5.340 5.546 -5.158 1.00 92.75 79 VAL A O 1
ATOM 505 N N . GLN A 1 80 ? 3.901 7.219 -5.554 1.00 92.94 80 GLN A N 1
ATOM 506 C CA . GLN A 1 80 ? 2.748 6.633 -4.890 1.00 92.94 80 GLN A CA 1
ATOM 507 C C . GLN A 1 80 ? 1.526 6.796 -5.780 1.00 92.94 80 GLN A C 1
ATOM 509 O O . GLN A 1 80 ? 1.365 7.808 -6.464 1.00 92.94 80 GLN A O 1
ATOM 514 N N . VAL A 1 81 ? 0.628 5.818 -5.727 1.00 94.12 81 VAL A N 1
ATOM 515 C CA . VAL A 1 81 ? -0.676 5.904 -6.380 1.00 94.12 81 VAL A CA 1
ATOM 516 C C . VAL A 1 81 ? -1.743 5.688 -5.321 1.00 94.12 81 VAL A C 1
ATOM 518 O O . VAL A 1 81 ? -1.735 4.702 -4.591 1.00 94.12 81 VAL A O 1
ATOM 521 N N . ARG A 1 82 ? -2.612 6.685 -5.176 1.00 94.31 82 ARG A N 1
ATOM 522 C CA . ARG A 1 82 ? -3.562 6.824 -4.073 1.00 94.31 82 ARG A CA 1
ATOM 523 C C . ARG A 1 82 ? -4.982 6.639 -4.571 1.00 94.31 82 ARG A C 1
ATOM 525 O O . ARG A 1 82 ? -5.295 7.048 -5.685 1.00 94.31 82 ARG A O 1
ATOM 532 N N . GLN A 1 83 ? -5.847 6.090 -3.723 1.00 94.81 83 GLN A N 1
ATOM 533 C CA . GLN A 1 83 ? -7.278 5.948 -3.996 1.00 94.81 83 GLN A CA 1
ATOM 534 C C . GLN A 1 83 ? -8.094 6.697 -2.929 1.00 94.81 83 GLN A C 1
ATOM 536 O O . GLN A 1 83 ? -8.480 6.108 -1.917 1.00 94.81 83 GLN A O 1
ATOM 541 N N . PRO A 1 84 ? -8.373 7.999 -3.140 1.00 94.12 84 PRO A N 1
ATOM 542 C CA . PRO A 1 84 ? -9.156 8.813 -2.212 1.00 94.12 84 PRO A CA 1
ATOM 543 C C . PRO A 1 84 ? -10.568 8.283 -1.951 1.00 94.12 84 PRO A C 1
ATOM 545 O O . PRO A 1 84 ? -11.133 8.557 -0.896 1.00 94.12 84 PRO A O 1
ATOM 548 N N . GLY A 1 85 ? -11.138 7.513 -2.888 1.00 94.44 85 GLY A N 1
ATOM 549 C CA . GLY A 1 85 ? -12.493 6.969 -2.774 1.00 94.44 85 GLY A CA 1
ATOM 550 C C . GLY A 1 85 ? -12.702 5.995 -1.609 1.00 94.44 85 GLY A C 1
ATOM 551 O O . GLY A 1 85 ? -13.847 5.700 -1.282 1.00 94.44 85 GLY A O 1
ATOM 552 N N . TYR A 1 86 ? -11.629 5.520 -0.966 1.00 94.62 86 TYR A N 1
ATOM 553 C CA . TYR A 1 86 ? -11.714 4.680 0.232 1.00 94.62 86 TYR A CA 1
ATOM 554 C C . TYR A 1 86 ? -11.694 5.460 1.554 1.00 94.62 86 TYR A C 1
ATOM 556 O O . TYR A 1 86 ? -11.791 4.846 2.615 1.00 94.62 86 TYR A O 1
ATOM 564 N N . ALA A 1 87 ? -11.607 6.794 1.528 1.00 95.81 87 ALA A N 1
ATOM 565 C CA . ALA A 1 87 ? -11.726 7.593 2.743 1.00 95.81 87 ALA A CA 1
ATOM 566 C C . ALA A 1 87 ? -13.065 7.320 3.460 1.00 95.81 87 ALA A C 1
ATOM 568 O O . ALA A 1 87 ? -14.130 7.264 2.846 1.00 95.81 87 ALA A O 1
ATOM 569 N N . GLY A 1 88 ? -13.004 7.138 4.777 1.00 95.88 88 GLY A N 1
ATOM 570 C CA . GLY A 1 88 ? -14.131 6.787 5.634 1.00 95.88 88 GLY A CA 1
ATOM 571 C C . GLY A 1 88 ? -14.437 5.288 5.725 1.00 95.88 88 GLY A C 1
ATOM 572 O O . GLY A 1 88 ? -15.255 4.914 6.567 1.00 95.88 88 GLY A O 1
ATOM 573 N N . VAL A 1 89 ? -13.794 4.423 4.927 1.00 97.00 89 VAL A N 1
ATOM 574 C CA . VAL A 1 89 ? -13.983 2.965 5.014 1.00 97.00 89 VAL A CA 1
ATOM 575 C C . VAL A 1 89 ? -13.414 2.449 6.342 1.00 97.00 89 VAL A C 1
ATOM 577 O O . VAL A 1 89 ? -12.219 2.621 6.592 1.00 97.00 89 VAL A O 1
ATOM 580 N N . PRO A 1 90 ? -14.221 1.795 7.201 1.00 97.19 90 PRO A N 1
ATOM 581 C CA . PRO A 1 90 ? -13.714 1.164 8.414 1.00 97.19 90 PRO A CA 1
ATOM 582 C C . PRO A 1 90 ? -12.777 0.006 8.072 1.00 97.19 90 PRO A C 1
ATOM 584 O O . PRO A 1 90 ? -13.135 -0.849 7.259 1.00 97.19 90 PRO A O 1
ATOM 587 N N . LEU A 1 91 ? -11.628 -0.094 8.743 1.00 97.69 91 LEU A N 1
ATOM 588 C CA . LEU A 1 91 ? -10.698 -1.211 8.520 1.00 97.69 91 LEU A CA 1
ATOM 589 C C . LEU A 1 91 ? -11.339 -2.574 8.808 1.00 97.69 91 LEU A C 1
ATOM 591 O O . LEU A 1 91 ? -11.064 -3.552 8.120 1.00 97.69 91 LEU A O 1
ATOM 595 N N . THR A 1 92 ? -12.254 -2.630 9.776 1.00 97.50 92 THR A N 1
ATOM 596 C CA . THR A 1 92 ? -13.009 -3.843 10.127 1.00 97.50 92 THR A CA 1
ATOM 597 C C . THR A 1 92 ? -13.999 -4.289 9.049 1.00 97.50 92 THR A C 1
ATOM 599 O O . THR A 1 92 ? -14.501 -5.407 9.116 1.00 97.50 92 THR A O 1
ATOM 602 N N . SER A 1 93 ? -14.297 -3.439 8.059 1.00 97.62 93 SER A N 1
ATOM 603 C CA . SER A 1 93 ? -15.183 -3.779 6.937 1.00 97.62 93 SER A CA 1
ATOM 604 C C . SER A 1 93 ? -14.450 -4.413 5.751 1.00 97.62 93 SER A C 1
ATOM 606 O O . SER A 1 93 ? -15.094 -4.913 4.826 1.00 97.62 93 SER A O 1
ATOM 608 N N . LEU A 1 94 ? -13.112 -4.413 5.765 1.00 96.94 94 LEU A N 1
ATOM 609 C CA . LEU A 1 94 ? -12.308 -5.013 4.709 1.00 96.94 94 LEU A CA 1
ATOM 610 C C . LEU A 1 94 ? -12.462 -6.537 4.740 1.00 96.94 94 LEU A C 1
ATOM 612 O O . LEU A 1 94 ? -12.157 -7.196 5.729 1.00 96.94 94 LEU A O 1
ATOM 616 N N . THR A 1 95 ? -12.922 -7.101 3.628 1.00 96.50 95 THR A N 1
ATOM 617 C CA . THR A 1 95 ? -13.060 -8.556 3.439 1.00 96.50 95 THR A CA 1
ATOM 618 C C . THR A 1 95 ? -12.026 -9.114 2.467 1.00 96.50 95 THR A C 1
ATOM 620 O O . THR A 1 95 ? -11.830 -10.324 2.384 1.00 96.50 95 THR A O 1
ATOM 623 N N . THR A 1 96 ? -11.344 -8.248 1.717 1.00 95.69 96 THR A N 1
ATOM 624 C CA . THR A 1 96 ? -10.231 -8.591 0.829 1.00 95.69 96 THR A CA 1
ATOM 625 C C . THR A 1 96 ? -9.307 -7.387 0.716 1.00 95.69 96 THR A C 1
ATOM 627 O O . THR A 1 96 ? -9.772 -6.267 0.519 1.00 95.69 96 THR A O 1
ATOM 630 N N . LEU A 1 97 ? -8.001 -7.627 0.816 1.00 97.69 97 LEU A N 1
ATOM 631 C CA . LEU A 1 97 ? -6.964 -6.646 0.519 1.00 97.69 97 LEU A CA 1
ATOM 632 C C . LEU A 1 97 ? -5.752 -7.402 -0.029 1.00 97.69 97 LEU A C 1
ATOM 634 O O . LEU A 1 97 ? -4.952 -7.948 0.729 1.00 97.69 97 LEU A O 1
ATOM 638 N N . ARG A 1 98 ? -5.687 -7.513 -1.356 1.00 97.50 98 ARG A N 1
ATOM 639 C CA . ARG A 1 98 ? -4.700 -8.326 -2.071 1.00 97.50 98 ARG A CA 1
ATOM 640 C C . ARG A 1 98 ? -4.142 -7.561 -3.258 1.00 97.50 98 ARG A C 1
ATOM 642 O O . ARG A 1 98 ? -4.878 -6.803 -3.886 1.00 97.50 98 ARG A O 1
ATOM 649 N N . TYR A 1 99 ? -2.870 -7.776 -3.556 1.00 97.00 99 TYR A N 1
ATOM 650 C CA . TYR A 1 99 ? -2.202 -7.212 -4.724 1.00 97.00 99 TYR A CA 1
ATOM 651 C C . TYR A 1 99 ? -1.025 -8.092 -5.136 1.00 97.00 99 TYR A C 1
ATOM 653 O O . TYR A 1 99 ? -0.536 -8.890 -4.340 1.00 97.00 99 TYR A O 1
ATOM 661 N N . ASP A 1 100 ? -0.564 -7.918 -6.368 1.00 96.94 100 ASP A N 1
ATOM 662 C CA . ASP A 1 100 ? 0.608 -8.600 -6.896 1.00 96.94 100 ASP A CA 1
ATOM 663 C C . ASP A 1 100 ? 1.695 -7.580 -7.227 1.00 96.94 100 ASP A C 1
ATOM 665 O O . ASP A 1 100 ? 1.414 -6.466 -7.676 1.00 96.94 100 ASP A O 1
ATOM 669 N N . THR A 1 101 ? 2.950 -7.969 -7.030 1.00 96.94 101 THR A N 1
ATOM 670 C CA . THR A 1 101 ? 4.119 -7.162 -7.384 1.00 96.94 101 THR A CA 1
ATOM 671 C C . THR A 1 101 ? 5.043 -7.930 -8.303 1.00 96.94 101 THR A C 1
ATOM 673 O O . THR A 1 101 ? 5.227 -9.134 -8.134 1.00 96.94 101 THR A O 1
ATOM 676 N N . TYR A 1 102 ? 5.701 -7.204 -9.195 1.00 96.50 102 TYR A N 1
ATOM 677 C CA . TYR A 1 102 ? 6.878 -7.657 -9.918 1.00 96.50 102 TYR A CA 1
ATOM 678 C C . TYR A 1 102 ? 7.991 -6.649 -9.671 1.00 96.50 102 TYR A C 1
ATOM 680 O O . TYR A 1 102 ? 7.755 -5.443 -9.753 1.00 96.50 102 TYR A O 1
ATOM 688 N N . VAL A 1 103 ? 9.200 -7.132 -9.399 1.00 95.94 103 VAL A N 1
ATOM 689 C CA . VAL A 1 103 ? 10.358 -6.268 -9.165 1.00 95.94 103 VAL A CA 1
ATOM 690 C C . VAL A 1 103 ? 11.529 -6.747 -10.011 1.00 95.94 103 VAL A C 1
ATOM 692 O O . VAL A 1 103 ? 11.948 -7.891 -9.888 1.00 95.94 103 VAL A O 1
ATOM 695 N N . SER A 1 104 ? 12.057 -5.880 -10.874 1.00 94.12 104 SER A N 1
ATOM 696 C CA . SER A 1 104 ? 13.254 -6.159 -11.688 1.00 94.12 104 SER A CA 1
ATOM 697 C C . SER A 1 104 ? 14.550 -5.772 -10.974 1.00 94.12 104 SER A C 1
ATOM 699 O O . SER A 1 104 ? 15.605 -6.353 -11.209 1.00 94.12 104 SER A O 1
ATOM 701 N N . VAL A 1 105 ? 14.478 -4.788 -10.077 1.00 92.19 105 VAL A N 1
ATOM 702 C CA . VAL A 1 105 ? 15.596 -4.330 -9.254 1.00 92.19 105 VAL A CA 1
ATOM 703 C C . VAL A 1 105 ? 15.067 -3.748 -7.947 1.00 92.19 105 VAL A C 1
ATOM 705 O O . VAL A 1 105 ? 14.063 -3.040 -7.943 1.00 92.19 105 VAL A O 1
ATOM 708 N N . PHE A 1 106 ? 15.749 -4.026 -6.839 1.00 93.06 106 PHE A N 1
ATOM 709 C CA . PHE A 1 106 ? 15.490 -3.389 -5.550 1.00 93.06 106 PHE A CA 1
ATOM 710 C C . PHE A 1 106 ? 16.791 -3.120 -4.793 1.00 93.06 106 PHE A C 1
ATOM 712 O O . PHE A 1 106 ? 17.821 -3.748 -5.050 1.00 93.06 106 PHE A O 1
ATOM 719 N N . ALA A 1 107 ? 16.728 -2.225 -3.809 1.00 89.56 107 ALA A N 1
ATOM 720 C CA . ALA A 1 107 ? 17.706 -2.161 -2.731 1.00 89.56 107 ALA A CA 1
ATOM 721 C C . ALA A 1 107 ? 17.220 -3.044 -1.568 1.00 89.56 107 ALA A C 1
ATOM 723 O O . ALA A 1 107 ? 16.111 -2.875 -1.062 1.00 89.56 107 ALA A O 1
ATOM 724 N N . GLY A 1 108 ? 18.031 -4.020 -1.152 1.00 92.56 108 GLY A N 1
ATOM 725 C CA . GLY A 1 108 ? 17.657 -4.954 -0.085 1.00 92.56 108 GLY A CA 1
ATOM 726 C C . GLY A 1 108 ? 16.583 -5.948 -0.527 1.00 92.56 108 GLY A C 1
ATOM 727 O O . GLY A 1 108 ? 16.917 -6.972 -1.104 1.00 92.56 108 GLY A O 1
ATOM 728 N N . CYS A 1 109 ? 15.317 -5.663 -0.231 1.00 94.62 109 CYS A N 1
ATOM 729 C CA . CYS A 1 109 ? 14.157 -6.459 -0.657 1.00 94.62 109 CYS A CA 1
ATOM 730 C C . CYS A 1 109 ? 12.955 -5.576 -1.033 1.00 94.62 109 CYS A C 1
ATOM 732 O O . CYS A 1 109 ? 11.827 -6.060 -1.095 1.00 94.62 109 CYS A O 1
ATOM 734 N N . GLN A 1 110 ? 13.169 -4.270 -1.218 1.00 92.88 110 GLN A N 1
ATOM 735 C CA . GLN A 1 110 ? 12.086 -3.301 -1.317 1.00 92.88 110 GLN A CA 1
ATOM 736 C C . GLN A 1 110 ? 11.258 -3.508 -2.591 1.00 92.88 110 GLN A C 1
ATOM 738 O O . GLN A 1 110 ? 11.701 -3.229 -3.701 1.00 92.88 110 GLN A O 1
ATOM 743 N N . ALA A 1 111 ? 10.036 -3.992 -2.410 1.00 96.12 111 ALA A N 1
ATOM 744 C CA . ALA A 1 111 ? 9.017 -4.094 -3.445 1.00 96.12 111 ALA A CA 1
ATOM 745 C C . ALA A 1 111 ? 7.969 -2.982 -3.254 1.00 96.12 111 ALA A C 1
ATOM 747 O O . ALA A 1 111 ? 7.918 -2.384 -2.174 1.00 96.12 111 ALA A O 1
ATOM 748 N N . PRO A 1 112 ? 7.111 -2.706 -4.256 1.00 96.31 112 PRO A N 1
ATOM 749 C CA . PRO A 1 112 ? 5.923 -1.886 -4.045 1.00 96.31 112 PRO A CA 1
ATOM 750 C C . PRO A 1 112 ? 5.131 -2.371 -2.825 1.00 96.31 112 PRO A C 1
ATOM 752 O O . PRO A 1 112 ? 4.955 -3.573 -2.637 1.00 96.31 112 PRO A O 1
ATOM 755 N N . TYR A 1 113 ? 4.676 -1.437 -1.996 1.00 97.50 113 TYR A N 1
ATOM 756 C CA . TYR A 1 113 ? 4.060 -1.721 -0.703 1.00 97.50 113 TYR A CA 1
ATOM 757 C C . TYR A 1 113 ? 2.795 -0.880 -0.498 1.00 97.50 113 TYR A C 1
ATOM 759 O O . TYR A 1 113 ? 2.539 0.066 -1.248 1.00 97.50 113 TYR A O 1
ATOM 767 N N . LEU A 1 114 ? 1.984 -1.230 0.506 1.00 98.06 114 LEU A N 1
ATOM 768 C CA . LEU A 1 114 ? 0.760 -0.495 0.838 1.00 98.06 114 LEU A CA 1
ATOM 769 C C . LEU A 1 114 ? 0.961 0.369 2.080 1.00 98.06 114 LEU A C 1
ATOM 771 O O . LEU A 1 114 ? 1.566 -0.071 3.059 1.00 98.06 114 LEU A O 1
ATOM 775 N N . ILE A 1 115 ? 0.377 1.565 2.045 1.00 97.62 115 ILE A N 1
ATOM 776 C CA . ILE A 1 115 ? 0.228 2.443 3.204 1.00 97.62 115 ILE A CA 1
ATOM 777 C C . ILE A 1 115 ? -1.266 2.661 3.436 1.00 97.62 115 ILE A C 1
ATOM 779 O O . ILE A 1 115 ? -1.995 3.005 2.503 1.00 97.62 115 ILE A O 1
ATOM 783 N N . LEU A 1 116 ? -1.719 2.471 4.673 1.00 97.81 116 LEU A N 1
ATOM 784 C CA . LEU A 1 116 ? -3.034 2.916 5.121 1.00 97.81 116 LEU A CA 1
ATOM 785 C C . LEU A 1 116 ? -2.848 4.113 6.046 1.00 97.81 116 LEU A C 1
ATOM 787 O O . LEU A 1 116 ? -2.313 3.974 7.144 1.00 97.81 116 LEU A O 1
ATOM 791 N N . ASN A 1 117 ? -3.317 5.276 5.604 1.00 97.50 117 ASN A N 1
ATOM 792 C CA . ASN A 1 117 ? -3.478 6.434 6.472 1.00 97.50 117 ASN A CA 1
ATOM 793 C C . ASN A 1 117 ? -4.776 6.238 7.242 1.00 97.50 117 ASN A C 1
ATOM 795 O O . ASN A 1 117 ? -5.820 5.999 6.622 1.00 97.50 117 ASN A O 1
ATOM 799 N N . VAL A 1 118 ? -4.717 6.308 8.566 1.00 98.00 118 VAL A N 1
ATOM 800 C CA . VAL A 1 118 ? -5.854 5.930 9.401 1.00 98.00 118 VAL A CA 1
ATOM 801 C C . VAL A 1 118 ? -6.220 6.994 10.421 1.00 98.00 118 VAL A C 1
ATOM 803 O O . VAL A 1 118 ? -5.353 7.688 10.935 1.00 98.00 118 VAL A O 1
ATOM 806 N N . ASP A 1 119 ? -7.517 7.090 10.688 1.00 97.75 119 ASP A N 1
ATOM 807 C CA . ASP A 1 119 ? -8.150 7.929 11.708 1.00 97.75 119 ASP A CA 1
ATOM 808 C C . ASP A 1 119 ? -8.901 7.004 12.671 1.00 97.75 119 ASP A C 1
ATOM 810 O O . ASP A 1 119 ? -9.781 6.238 12.252 1.00 97.75 119 ASP A O 1
ATOM 814 N N . TRP A 1 120 ? -8.535 7.034 13.947 1.00 96.19 120 TRP A N 1
ATOM 815 C CA . TRP A 1 120 ? -9.181 6.273 15.015 1.00 96.19 120 TRP A CA 1
ATOM 816 C C . TRP A 1 120 ? -9.935 7.161 16.012 1.00 96.19 120 TRP A C 1
ATOM 818 O O . TRP A 1 120 ? -10.627 6.631 16.884 1.00 96.19 120 TRP A O 1
ATOM 828 N N . ASN A 1 121 ? -9.805 8.489 15.916 1.00 94.62 121 ASN A N 1
ATOM 829 C CA . ASN A 1 121 ? -10.416 9.443 16.844 1.00 94.62 121 ASN A CA 1
ATOM 830 C C . ASN A 1 121 ? -11.656 10.161 16.247 1.00 94.62 121 ASN A C 1
ATOM 832 O O . ASN A 1 121 ? -12.415 10.798 16.983 1.00 94.62 121 ASN A O 1
ATOM 836 N N . PHE A 1 122 ? -11.902 9.966 14.948 1.00 92.50 122 PHE A N 1
ATOM 837 C CA . PHE A 1 122 ? -13.001 10.483 14.130 1.00 92.50 122 PHE A CA 1
ATOM 838 C C . PHE A 1 122 ? -12.991 11.996 13.867 1.00 92.50 122 PHE A C 1
ATOM 840 O O . PHE A 1 122 ? -14.052 12.570 13.597 1.00 92.50 122 PHE A O 1
ATOM 847 N N . ASP A 1 123 ? -11.835 12.653 13.925 1.00 93.50 123 ASP A N 1
ATOM 848 C CA . ASP A 1 123 ? -11.685 14.070 13.577 1.00 93.50 123 ASP A CA 1
ATOM 849 C C . ASP A 1 123 ? -11.404 14.311 12.079 1.00 93.50 123 ASP A C 1
ATOM 851 O O . ASP A 1 123 ? -11.419 15.458 11.621 1.00 93.50 123 ASP A O 1
ATOM 855 N N . GLY A 1 124 ? -11.229 13.240 11.294 1.00 91.12 124 GLY A N 1
ATOM 856 C CA . GLY A 1 124 ? -10.937 13.297 9.864 1.00 91.12 124 GLY A CA 1
ATOM 857 C C . GLY A 1 124 ? -9.468 13.569 9.531 1.00 91.12 124 GLY A C 1
ATOM 858 O O . GLY A 1 124 ? -9.151 13.798 8.359 1.00 91.12 124 GLY A O 1
ATOM 859 N N . VAL A 1 125 ? -8.580 13.549 10.524 1.00 93.94 125 VAL A N 1
ATOM 860 C CA . VAL A 1 125 ? -7.132 13.714 10.389 1.00 93.94 125 VAL A CA 1
ATOM 861 C C . VAL A 1 125 ? -6.451 12.352 10.512 1.00 93.94 125 VAL A C 1
ATOM 863 O O . VAL A 1 125 ? -6.915 11.451 11.199 1.00 93.94 125 VAL A O 1
ATOM 866 N N . THR A 1 126 ? -5.335 12.176 9.803 1.00 97.31 126 THR A N 1
ATOM 867 C CA . THR A 1 126 ? -4.504 10.980 9.966 1.00 97.31 126 THR A CA 1
ATOM 868 C C . THR A 1 126 ? -3.913 10.949 11.373 1.00 97.31 126 THR A C 1
ATOM 870 O O . THR A 1 126 ? -3.095 11.803 11.714 1.00 97.31 126 THR A O 1
ATOM 873 N N . ASP A 1 127 ? -4.267 9.930 12.145 1.00 97.25 127 ASP A N 1
ATOM 874 C CA . ASP A 1 127 ? -3.660 9.622 13.433 1.00 97.25 127 ASP A CA 1
ATOM 875 C C . ASP A 1 127 ? -2.385 8.781 13.277 1.00 97.25 127 ASP A C 1
ATOM 877 O O . ASP A 1 127 ? -1.435 8.965 14.033 1.00 97.25 127 ASP A O 1
ATOM 881 N N . ASP A 1 128 ? -2.343 7.855 12.310 1.00 97.81 128 ASP A N 1
ATOM 882 C CA . ASP A 1 128 ? -1.224 6.924 12.100 1.00 97.81 128 ASP A CA 1
ATOM 883 C C . ASP A 1 128 ? -1.094 6.507 10.625 1.00 97.81 128 ASP A C 1
ATOM 885 O O . ASP A 1 128 ? -2.033 6.617 9.829 1.00 97.81 128 ASP A O 1
ATOM 889 N N . LEU A 1 129 ? 0.081 5.986 10.272 1.00 97.88 129 LEU A N 1
ATOM 890 C CA . LEU A 1 129 ? 0.346 5.330 8.997 1.00 97.88 129 LEU A CA 1
ATOM 891 C C . LEU A 1 129 ? 0.710 3.869 9.252 1.00 97.88 129 LEU A C 1
ATOM 893 O O . LEU A 1 129 ? 1.670 3.573 9.966 1.00 97.88 129 LEU A O 1
ATOM 897 N N . LEU A 1 130 ? -0.034 2.960 8.628 1.00 98.44 130 LEU A N 1
ATOM 898 C CA . LEU A 1 130 ? 0.256 1.532 8.658 1.00 98.44 130 LEU A CA 1
ATOM 899 C C . LEU A 1 130 ? 0.911 1.100 7.357 1.00 98.44 130 LEU A C 1
ATOM 901 O O . LEU A 1 130 ? 0.350 1.302 6.284 1.00 98.44 130 LEU A O 1
ATOM 905 N N . PHE A 1 131 ? 2.056 0.438 7.467 1.00 98.62 131 PHE A N 1
ATOM 906 C CA . PHE A 1 131 ? 2.858 -0.006 6.336 1.00 98.62 131 PHE A CA 1
ATOM 907 C C . PHE A 1 131 ? 2.834 -1.525 6.227 1.00 98.62 131 PHE A C 1
ATOM 909 O O . PHE A 1 131 ? 3.255 -2.235 7.143 1.00 98.62 131 PHE A O 1
ATOM 916 N N . PHE A 1 132 ? 2.371 -2.021 5.085 1.00 98.75 132 PHE A N 1
ATOM 917 C CA . PHE A 1 132 ? 2.494 -3.421 4.705 1.00 98.75 132 PHE A CA 1
ATOM 918 C C . PHE A 1 132 ? 3.613 -3.555 3.684 1.00 98.75 132 PHE A C 1
ATOM 920 O O . PHE A 1 132 ? 3.403 -3.299 2.500 1.00 98.75 132 PHE A O 1
ATOM 927 N N . GLU A 1 133 ? 4.791 -3.976 4.133 1.00 98.19 133 GLU A N 1
ATOM 928 C CA . GLU A 1 133 ? 5.941 -4.184 3.256 1.00 98.19 133 GLU A CA 1
ATOM 929 C C . GLU A 1 133 ? 6.157 -5.671 2.959 1.00 98.19 133 GLU A C 1
ATOM 931 O O . GLU A 1 133 ? 6.315 -6.457 3.903 1.00 98.19 133 GLU A O 1
ATOM 936 N N . PRO A 1 134 ? 6.240 -6.069 1.674 1.00 98.25 134 PRO A N 1
ATOM 937 C CA . PRO A 1 134 ? 6.560 -7.437 1.263 1.00 98.25 134 PRO A CA 1
ATOM 938 C C . PRO A 1 134 ? 7.797 -8.049 1.934 1.00 98.25 134 PRO A C 1
ATOM 940 O O . PRO A 1 134 ? 7.782 -9.220 2.308 1.00 98.25 134 PRO A O 1
ATOM 943 N N . CYS A 1 135 ? 8.841 -7.245 2.172 1.00 97.25 135 CYS A N 1
ATOM 944 C CA . CYS A 1 135 ? 10.049 -7.635 2.909 1.00 97.25 135 CYS A CA 1
ATOM 945 C C . CYS A 1 135 ? 9.766 -8.343 4.241 1.00 97.25 135 CYS A C 1
ATOM 947 O O . CYS A 1 135 ? 10.523 -9.221 4.653 1.00 97.25 135 CYS A O 1
ATOM 949 N N . TYR A 1 136 ? 8.690 -7.948 4.925 1.00 97.88 136 TYR A N 1
ATOM 950 C CA . TYR A 1 136 ? 8.389 -8.391 6.281 1.00 97.88 136 TYR A CA 1
ATOM 951 C C . TYR A 1 136 ? 7.361 -9.528 6.350 1.00 97.88 136 TYR A C 1
ATOM 953 O O . TYR A 1 136 ? 6.994 -9.966 7.439 1.00 97.88 136 TYR A O 1
ATOM 961 N N .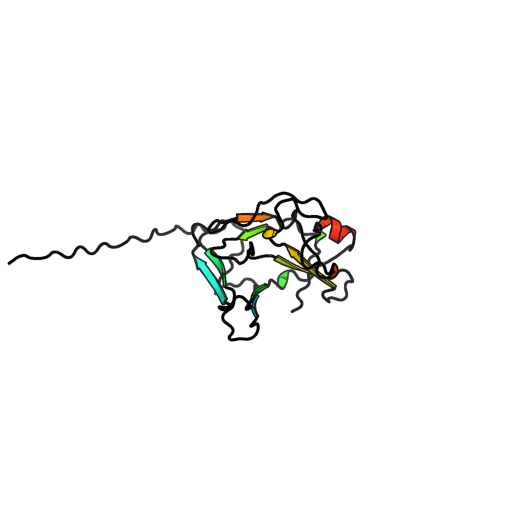 GLN A 1 137 ? 6.945 -10.086 5.209 1.00 98.12 137 GLN A N 1
ATOM 962 C CA . GLN A 1 137 ? 5.8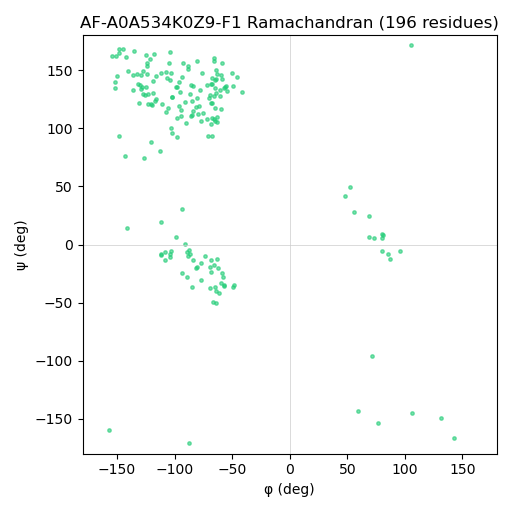83 -11.099 5.135 1.00 98.12 137 GLN A CA 1
ATO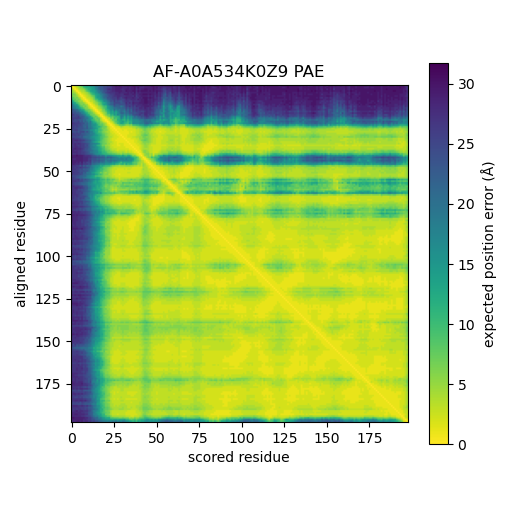M 963 C C . GLN A 1 137 ? 6.413 -12.540 5.156 1.00 98.12 137 GLN A C 1
ATOM 965 O O . GLN A 1 137 ? 5.826 -13.457 4.586 1.00 98.12 137 GLN A O 1
ATOM 970 N N . THR A 1 138 ? 7.537 -12.774 5.833 1.00 96.81 138 THR A N 1
ATOM 971 C CA . THR A 1 138 ? 8.168 -14.102 5.935 1.00 96.81 138 THR A CA 1
ATOM 972 C C . THR A 1 138 ? 7.619 -14.950 7.086 1.00 96.81 138 THR A C 1
ATOM 974 O O . THR A 1 138 ? 7.968 -16.122 7.200 1.00 96.81 138 THR A O 1
ATOM 977 N N . GLY A 1 139 ? 6.783 -14.370 7.956 1.00 95.75 139 GLY A N 1
ATOM 978 C CA . GLY A 1 139 ? 6.279 -15.015 9.175 1.00 95.75 139 GLY A CA 1
ATOM 979 C C . GLY A 1 139 ? 7.314 -15.141 10.303 1.00 95.75 139 GLY A C 1
ATOM 980 O O . GLY A 1 139 ? 7.026 -15.763 11.321 1.00 95.75 139 GLY A O 1
ATOM 981 N N . ALA A 1 140 ? 8.512 -14.570 10.134 1.00 94.38 140 ALA A N 1
ATOM 982 C CA . ALA A 1 140 ? 9.629 -14.720 11.073 1.00 94.38 140 ALA A CA 1
ATOM 983 C C . ALA A 1 140 ? 9.944 -13.459 11.901 1.00 94.38 140 ALA A C 1
ATOM 985 O O . ALA A 1 140 ? 10.806 -13.503 12.779 1.00 94.38 140 ALA A O 1
ATOM 986 N N . TYR A 1 141 ? 9.290 -12.331 11.617 1.00 95.75 141 TYR A N 1
ATOM 987 C CA . TYR A 1 141 ? 9.551 -11.064 12.301 1.00 95.75 141 TYR A CA 1
ATOM 988 C C . TYR A 1 141 ? 8.846 -10.977 13.660 1.00 95.75 141 TYR A C 1
ATOM 990 O O . TYR A 1 141 ? 7.871 -11.678 13.927 1.00 95.75 141 TYR A O 1
ATOM 998 N N . SER A 1 142 ? 9.366 -10.114 14.534 1.00 96.25 142 SER A N 1
ATOM 999 C CA . SER A 1 142 ? 8.797 -9.869 15.860 1.00 96.25 142 SER A CA 1
ATOM 1000 C C . SER A 1 142 ? 7.412 -9.219 15.780 1.00 96.25 142 SER A C 1
ATOM 1002 O O . SER A 1 142 ? 7.071 -8.559 14.799 1.00 96.25 142 SER A O 1
ATOM 1004 N N . GLY A 1 143 ? 6.631 -9.364 16.853 1.00 95.94 143 GLY A N 1
ATOM 1005 C CA . GLY A 1 143 ? 5.278 -8.819 16.959 1.00 95.94 143 GLY A CA 1
ATOM 1006 C C . GLY A 1 143 ? 4.208 -9.900 16.841 1.00 95.94 143 GLY A C 1
ATOM 1007 O O . GLY A 1 143 ? 4.379 -11.011 17.346 1.00 95.94 143 GLY A O 1
ATOM 1008 N N . ALA A 1 144 ? 3.082 -9.555 16.225 1.00 95.06 144 ALA A N 1
ATOM 1009 C CA . ALA A 1 144 ? 1.989 -10.484 15.996 1.00 95.06 144 ALA A CA 1
ATOM 1010 C C . ALA A 1 144 ? 2.414 -11.610 15.031 1.00 95.06 144 ALA A C 1
ATOM 1012 O O . ALA A 1 144 ? 3.113 -11.343 14.051 1.00 95.06 144 ALA A O 1
ATOM 1013 N N . PRO A 1 145 ? 1.974 -12.860 15.262 1.00 95.12 145 PRO A N 1
ATOM 1014 C CA . PRO A 1 145 ? 2.194 -13.936 14.308 1.00 95.12 145 PRO A CA 1
ATOM 1015 C C . PRO A 1 145 ? 1.415 -13.649 13.021 1.00 95.12 145 PRO A C 1
ATOM 1017 O O . PRO A 1 145 ? 0.207 -13.408 13.060 1.00 95.12 145 PRO A O 1
ATOM 1020 N N . VAL A 1 146 ? 2.105 -13.698 11.883 1.00 96.50 146 VAL A N 1
ATOM 1021 C CA . VAL A 1 146 ? 1.531 -13.453 10.552 1.00 96.50 146 VAL A CA 1
ATOM 1022 C C . VAL A 1 146 ? 1.860 -14.618 9.616 1.00 96.50 146 VAL A C 1
ATOM 1024 O O . VAL A 1 146 ? 2.905 -15.253 9.789 1.00 96.50 146 VAL A O 1
ATOM 1027 N N . PRO A 1 147 ? 1.000 -14.940 8.633 1.00 97.00 147 PRO A N 1
ATOM 1028 C CA . PRO A 1 147 ? 1.285 -15.990 7.663 1.00 97.00 147 PRO A CA 1
ATOM 1029 C C . PRO A 1 147 ? 2.574 -15.712 6.879 1.00 97.00 147 PRO A C 1
ATOM 1031 O O . PRO A 1 147 ? 2.844 -14.575 6.494 1.00 97.00 147 PRO A O 1
ATOM 1034 N N . ALA A 1 148 ? 3.344 -16.764 6.598 1.00 97.56 148 ALA A N 1
ATOM 1035 C CA . ALA A 1 148 ? 4.487 -16.677 5.700 1.00 97.56 148 ALA A CA 1
ATOM 1036 C C . ALA A 1 148 ? 4.000 -16.615 4.243 1.00 97.56 148 ALA A C 1
ATOM 1038 O O . ALA A 1 148 ? 3.445 -17.584 3.727 1.00 97.56 148 ALA A O 1
ATOM 1039 N N . GLN A 1 149 ? 4.217 -15.475 3.594 1.00 97.81 149 GLN A N 1
ATOM 1040 C CA . GLN A 1 149 ? 3.906 -15.217 2.181 1.00 97.81 149 GLN A CA 1
ATOM 1041 C C . GLN A 1 149 ? 5.166 -15.245 1.299 1.00 97.81 149 GLN A C 1
ATOM 1043 O O . GLN A 1 149 ? 5.074 -15.315 0.077 1.00 97.81 149 GLN A O 1
ATOM 1048 N N . GLY A 1 150 ? 6.346 -15.267 1.928 1.00 96.62 150 GLY A N 1
ATOM 1049 C CA . GLY A 1 150 ? 7.649 -15.355 1.270 1.00 96.62 150 GLY A CA 1
ATOM 1050 C C . GLY A 1 150 ? 8.402 -14.027 1.265 1.00 96.62 150 GLY A C 1
ATOM 1051 O O . GLY A 1 150 ? 7.877 -12.995 1.669 1.00 96.62 150 GLY A O 1
ATOM 1052 N N . ALA A 1 151 ? 9.664 -14.073 0.839 1.00 96.44 151 ALA A N 1
ATOM 1053 C CA . ALA A 1 151 ? 10.452 -12.874 0.568 1.00 96.44 151 ALA A CA 1
ATOM 1054 C C . ALA A 1 151 ? 10.247 -12.431 -0.894 1.00 96.44 151 ALA A C 1
ATOM 1056 O O . ALA A 1 151 ? 9.976 -13.288 -1.743 1.00 96.44 151 ALA A O 1
ATOM 1057 N N . PRO A 1 152 ? 10.406 -11.135 -1.210 1.00 97.56 152 PRO A N 1
ATOM 1058 C CA . PRO A 1 152 ? 10.442 -10.659 -2.588 1.00 97.56 152 PRO A CA 1
ATOM 1059 C C . PRO A 1 152 ? 11.532 -11.353 -3.415 1.00 97.56 152 PRO A C 1
ATOM 1061 O O . PRO A 1 152 ? 12.668 -11.519 -2.968 1.00 97.56 152 PRO A O 1
ATOM 1064 N N . VAL A 1 153 ? 11.177 -11.748 -4.630 1.00 96.94 153 VAL A N 1
ATOM 1065 C CA . VAL A 1 153 ? 12.002 -12.449 -5.610 1.00 96.94 153 VAL A CA 1
ATOM 1066 C C . VAL A 1 153 ? 12.014 -11.613 -6.878 1.00 96.94 153 VAL A C 1
ATOM 1068 O O . VAL A 1 153 ? 10.967 -11.209 -7.384 1.00 96.94 153 VAL A O 1
ATOM 1071 N N . LEU A 1 154 ? 13.215 -11.352 -7.387 1.00 96.94 154 LEU A N 1
ATOM 1072 C CA . LEU A 1 154 ? 13.372 -10.599 -8.622 1.00 96.94 154 LEU A CA 1
ATOM 1073 C C . LEU A 1 154 ? 12.774 -11.350 -9.812 1.00 96.94 154 LEU A C 1
ATOM 1075 O O . LEU A 1 154 ? 12.732 -12.581 -9.858 1.00 96.94 154 LEU A O 1
ATOM 1079 N N . ASP A 1 155 ? 12.312 -10.568 -10.776 1.00 95.81 155 ASP A N 1
ATOM 1080 C CA . ASP A 1 155 ? 11.793 -11.018 -12.060 1.00 95.81 155 ASP A CA 1
ATOM 1081 C C . ASP A 1 155 ? 10.647 -12.037 -11.980 1.00 95.81 155 ASP A C 1
ATOM 1083 O O . ASP A 1 155 ? 10.436 -12.855 -12.877 1.00 95.81 155 ASP A O 1
ATOM 1087 N N . THR A 1 156 ? 9.885 -11.984 -10.888 1.00 94.81 156 THR A N 1
ATOM 1088 C CA . THR A 1 156 ? 8.782 -12.903 -10.616 1.00 94.81 156 THR A CA 1
ATOM 1089 C C . THR A 1 156 ? 7.577 -12.132 -10.094 1.00 94.81 156 THR A C 1
ATOM 1091 O O . THR A 1 156 ? 7.701 -11.311 -9.188 1.00 94.81 156 THR A O 1
ATOM 1094 N N . TRP A 1 157 ? 6.393 -12.411 -10.646 1.00 96.31 157 TRP A N 1
ATOM 1095 C CA . TRP A 1 157 ? 5.141 -11.945 -10.050 1.00 96.31 157 TRP A CA 1
ATOM 1096 C C . TRP A 1 157 ? 4.880 -12.690 -8.745 1.00 96.31 157 TRP A C 1
ATOM 1098 O O . TRP A 1 157 ? 4.855 -13.922 -8.723 1.00 96.31 157 TRP A O 1
ATOM 1108 N N . GLN A 1 158 ? 4.659 -11.942 -7.671 1.00 97.06 158 GLN A N 1
ATOM 1109 C CA . GLN A 1 158 ? 4.312 -12.476 -6.360 1.00 97.06 158 GLN A CA 1
ATOM 1110 C C . GLN A 1 158 ? 3.076 -11.780 -5.812 1.00 97.06 158 GLN A C 1
ATOM 1112 O O . GLN A 1 158 ? 2.992 -10.553 -5.846 1.00 97.06 158 GLN A O 1
ATOM 1117 N N . GLY A 1 159 ? 2.148 -12.581 -5.296 1.00 97.50 159 GLY A N 1
ATOM 1118 C CA . GLY A 1 159 ? 0.913 -12.112 -4.684 1.00 97.50 159 GLY A CA 1
ATOM 1119 C C . GLY A 1 159 ? 1.043 -11.952 -3.175 1.00 97.50 159 GLY A C 1
ATOM 1120 O O . GLY A 1 159 ? 1.680 -12.765 -2.505 1.00 97.50 159 GLY A O 1
ATOM 1121 N N . TRP A 1 160 ? 0.376 -10.930 -2.650 1.00 98.50 160 TRP A N 1
ATOM 1122 C CA . TRP A 1 160 ? 0.353 -10.583 -1.236 1.00 98.50 160 TRP A CA 1
ATOM 1123 C C . TRP A 1 160 ? -1.086 -10.446 -0.744 1.00 98.50 160 TRP A C 1
ATOM 1125 O O . TRP A 1 160 ? -1.892 -9.713 -1.320 1.00 98.50 160 TRP A O 1
ATOM 1135 N N . ASP A 1 161 ? -1.402 -11.120 0.356 1.00 98.56 161 ASP A N 1
ATOM 1136 C CA . ASP A 1 161 ? -2.613 -10.937 1.145 1.00 98.56 161 ASP A CA 1
ATOM 1137 C C . ASP A 1 161 ? -2.316 -10.039 2.347 1.00 98.56 161 ASP A C 1
ATOM 1139 O O . ASP A 1 161 ? -1.871 -10.478 3.413 1.00 98.56 161 ASP A O 1
ATOM 1143 N N . ALA A 1 162 ? -2.541 -8.743 2.150 1.00 98.56 162 ALA A N 1
ATOM 1144 C CA . ALA A 1 162 ? -2.290 -7.734 3.164 1.00 98.56 162 ALA A CA 1
ATOM 1145 C C . ALA A 1 162 ? -3.382 -7.702 4.244 1.00 98.56 162 ALA A C 1
ATOM 1147 O O . ALA A 1 162 ? -3.145 -7.175 5.331 1.00 98.56 162 ALA A O 1
ATOM 1148 N N . LEU A 1 163 ? -4.553 -8.308 4.001 1.00 98.38 163 LEU A N 1
ATOM 1149 C CA . LEU A 1 163 ? -5.617 -8.391 5.005 1.00 98.38 163 LEU A CA 1
ATOM 1150 C C . LEU A 1 163 ? -5.183 -9.229 6.216 1.00 98.38 163 LEU A C 1
ATOM 1152 O O . LEU A 1 163 ? -5.487 -8.878 7.355 1.00 98.38 163 LEU A O 1
ATOM 1156 N N . VAL A 1 164 ? -4.472 -10.331 5.961 1.00 97.81 164 VAL A N 1
ATOM 1157 C CA . VAL A 1 164 ? -4.015 -11.278 6.995 1.00 97.81 164 VAL A CA 1
ATOM 1158 C C . VAL A 1 164 ? -2.534 -11.141 7.343 1.00 97.81 164 VAL A C 1
ATOM 1160 O O . VAL A 1 164 ? -2.054 -11.838 8.236 1.00 97.81 164 VAL A O 1
ATOM 1163 N N . GLY A 1 165 ? -1.796 -10.290 6.633 1.00 98.19 165 GLY A N 1
ATOM 1164 C CA . GLY A 1 165 ? -0.365 -10.120 6.842 1.00 98.19 165 GLY A CA 1
ATOM 1165 C C . GLY A 1 165 ? 0.002 -9.094 7.916 1.00 98.19 165 GLY A C 1
ATOM 1166 O O . GLY A 1 165 ? -0.838 -8.630 8.693 1.00 98.19 165 GLY A O 1
ATOM 1167 N N . GLY A 1 166 ? 1.296 -8.784 7.981 1.00 98.38 166 GLY A N 1
ATOM 1168 C CA . GLY A 1 166 ? 1.878 -7.934 9.011 1.00 98.38 166 GLY A CA 1
ATOM 1169 C C . GLY A 1 166 ? 2.060 -6.491 8.580 1.00 98.38 166 GLY A C 1
ATOM 1170 O O . GLY A 1 166 ? 2.582 -6.215 7.501 1.00 98.38 166 GLY A O 1
ATOM 1171 N N . TRP A 1 167 ? 1.676 -5.592 9.477 1.00 98.62 167 TRP A N 1
ATOM 1172 C CA . TRP A 1 167 ? 1.753 -4.148 9.323 1.00 98.62 167 TRP A CA 1
ATOM 1173 C C . TRP A 1 167 ? 2.651 -3.573 10.407 1.00 98.62 167 TRP A C 1
ATOM 1175 O O . TRP A 1 167 ? 2.562 -4.009 11.551 1.00 98.62 167 TRP A O 1
ATOM 1185 N N . TRP A 1 168 ? 3.481 -2.586 10.100 1.00 98.50 168 TRP A N 1
ATOM 1186 C CA . TRP A 1 168 ? 4.123 -1.779 11.139 1.00 98.50 168 TRP A CA 1
ATOM 1187 C C . TRP A 1 168 ? 3.510 -0.378 11.177 1.00 98.50 168 TRP A C 1
ATOM 1189 O O . TRP A 1 168 ? 3.025 0.127 10.166 1.00 98.50 168 TRP A O 1
ATOM 1199 N N . SER A 1 169 ? 3.477 0.211 12.371 1.00 98.06 169 SER A N 1
ATOM 1200 C CA . SER A 1 169 ? 2.883 1.525 12.643 1.00 98.06 169 SER A CA 1
ATOM 1201 C C . SER A 1 169 ? 3.974 2.585 12.684 1.00 98.06 169 SER A C 1
ATOM 1203 O O . SER A 1 169 ? 5.009 2.383 13.325 1.00 98.06 169 SER A O 1
ATOM 1205 N N . LEU A 1 170 ? 3.741 3.728 12.039 1.00 97.69 170 LEU A N 1
ATOM 1206 C CA . LEU A 1 170 ? 4.644 4.871 12.142 1.00 97.69 170 LEU A CA 1
ATOM 1207 C C . LEU A 1 170 ? 4.744 5.365 13.584 1.00 97.69 170 LEU A C 1
ATOM 1209 O O . LEU A 1 170 ? 5.842 5.639 14.067 1.00 97.69 170 LEU A O 1
ATOM 1213 N N . ASN A 1 171 ? 3.617 5.412 14.293 1.00 96.56 171 ASN A N 1
ATOM 1214 C CA . ASN A 1 171 ? 3.562 5.855 15.684 1.00 96.56 171 ASN A CA 1
ATOM 1215 C C . ASN A 1 171 ? 4.302 4.927 16.658 1.00 96.56 171 ASN A C 1
ATOM 1217 O O . ASN A 1 171 ? 4.656 5.356 17.756 1.00 96.56 171 ASN A O 1
ATOM 1221 N N . ALA A 1 172 ? 4.591 3.679 16.268 1.00 94.94 172 ALA A N 1
ATOM 1222 C CA . ALA A 1 172 ? 5.471 2.804 17.043 1.00 94.94 172 ALA A CA 1
ATOM 1223 C C . ALA A 1 172 ? 6.941 3.271 17.026 1.00 94.94 172 ALA A C 1
ATOM 1225 O O . ALA A 1 172 ? 7.722 2.859 17.883 1.00 94.94 172 ALA A O 1
ATOM 1226 N N . GLY A 1 173 ? 7.331 4.116 16.062 1.00 94.75 173 GLY A N 1
ATOM 1227 C CA . GLY A 1 173 ? 8.664 4.720 15.971 1.00 94.75 173 GLY A CA 1
ATOM 1228 C C . GLY A 1 173 ? 9.796 3.745 15.631 1.00 94.75 173 GLY A C 1
ATOM 1229 O O . GLY A 1 173 ? 10.962 4.130 15.664 1.00 94.75 173 GLY A O 1
ATOM 1230 N N . SER A 1 174 ? 9.477 2.486 15.316 1.00 93.19 174 SER A N 1
ATOM 1231 C CA . SER A 1 174 ? 10.450 1.450 14.956 1.00 93.19 174 SER A CA 1
ATOM 1232 C C . SER A 1 174 ? 10.898 1.512 13.495 1.00 93.19 174 SER A C 1
ATOM 1234 O O . SER A 1 174 ? 11.961 0.981 13.187 1.00 93.19 174 SER A O 1
ATOM 1236 N N . PHE A 1 175 ? 10.113 2.156 12.617 1.00 94.44 175 PHE A N 1
ATOM 1237 C CA . PHE A 1 175 ? 10.356 2.240 11.166 1.00 94.44 175 PHE A CA 1
ATOM 1238 C C . PHE A 1 175 ? 10.585 0.857 10.529 1.00 94.44 175 PHE A C 1
ATOM 1240 O O . PHE A 1 175 ? 11.580 0.612 9.849 1.00 94.44 175 PHE A O 1
ATOM 1247 N N . GLY A 1 176 ? 9.674 -0.068 10.834 1.00 95.56 176 GLY A N 1
ATOM 1248 C CA . GLY A 1 176 ? 9.773 -1.495 10.542 1.00 95.56 176 GLY A CA 1
ATOM 1249 C C . GLY A 1 176 ? 9.184 -2.325 11.691 1.00 95.56 176 GLY A C 1
ATOM 1250 O O . GLY A 1 176 ? 8.511 -1.767 12.564 1.00 95.56 176 GLY A O 1
ATOM 1251 N N . PRO A 1 177 ? 9.432 -3.648 11.735 1.00 96.50 177 PRO A N 1
ATOM 1252 C CA . PRO A 1 177 ? 8.961 -4.518 12.810 1.00 96.50 177 PRO A CA 1
ATOM 1253 C C . PRO A 1 177 ? 9.294 -3.971 14.214 1.00 96.50 177 PRO A C 1
ATOM 1255 O O . PRO A 1 177 ? 10.339 -3.341 14.395 1.00 96.50 177 PRO A O 1
ATOM 1258 N N . PRO A 1 178 ? 8.454 -4.223 15.233 1.00 97.62 178 PRO A N 1
ATOM 1259 C CA . PRO A 1 178 ? 7.482 -5.313 15.325 1.00 97.62 178 PRO A CA 1
ATOM 1260 C C . PRO A 1 178 ? 6.209 -5.109 14.496 1.00 97.62 178 PRO A C 1
ATOM 1262 O O . PRO A 1 178 ? 5.731 -3.993 14.316 1.00 97.62 178 PRO A O 1
ATOM 1265 N N . LEU A 1 179 ? 5.655 -6.218 14.007 1.00 98.25 179 LEU A N 1
ATOM 1266 C CA . LEU A 1 179 ? 4.435 -6.234 13.206 1.00 98.25 179 LEU A CA 1
ATOM 1267 C C . LEU A 1 179 ? 3.180 -6.339 14.082 1.00 98.25 179 LEU A C 1
ATOM 1269 O O . LEU A 1 179 ? 3.177 -6.966 15.142 1.00 98.25 179 LEU A O 1
ATOM 1273 N N . VAL A 1 180 ? 2.080 -5.785 13.590 1.00 98.19 180 VAL A N 1
ATOM 1274 C CA . VAL A 1 180 ? 0.711 -5.986 14.064 1.00 98.19 180 VAL A CA 1
ATOM 1275 C C . VAL A 1 180 ? -0.147 -6.537 12.926 1.00 98.19 180 VAL A C 1
ATOM 1277 O O . VAL A 1 180 ? 0.181 -6.395 11.751 1.00 98.19 180 VAL A O 1
ATOM 1280 N N . THR A 1 181 ? -1.274 -7.157 13.264 1.00 98.19 181 THR A N 1
ATOM 1281 C CA . THR A 1 181 ? -2.330 -7.461 12.284 1.00 98.19 181 THR A CA 1
ATOM 1282 C C . THR A 1 181 ? -3.354 -6.327 12.265 1.00 98.19 181 THR A C 1
ATOM 1284 O O . THR A 1 181 ? -3.546 -5.654 13.284 1.00 98.19 181 THR A O 1
ATOM 1287 N N . LEU A 1 182 ? -4.087 -6.154 11.159 1.00 98.12 182 LEU A N 1
ATOM 1288 C CA . LEU A 1 182 ? -5.222 -5.217 11.123 1.00 98.12 182 LEU A CA 1
ATOM 1289 C C . LEU A 1 182 ? -6.269 -5.552 12.200 1.00 98.12 182 LEU A C 1
ATOM 1291 O O . LEU A 1 182 ? -6.849 -4.653 12.807 1.00 98.12 182 LEU A O 1
ATOM 1295 N N . ALA A 1 183 ? -6.468 -6.840 12.500 1.00 97.06 183 ALA A N 1
ATOM 1296 C CA . ALA A 1 183 ? -7.369 -7.292 13.560 1.00 97.06 183 ALA A CA 1
ATOM 1297 C C . ALA A 1 183 ? -6.903 -6.839 14.955 1.00 97.06 183 ALA A C 1
ATOM 1299 O O . ALA A 1 183 ? -7.677 -6.244 15.701 1.00 97.06 183 ALA A O 1
ATOM 1300 N N . SER A 1 184 ? -5.632 -7.064 15.307 1.00 97.50 184 SER A N 1
ATOM 1301 C CA . SER A 1 184 ? -5.091 -6.608 16.596 1.00 97.50 184 SER A CA 1
ATOM 1302 C C . SER A 1 184 ? -5.076 -5.085 16.706 1.00 97.50 184 SER A C 1
ATOM 1304 O O . SER A 1 184 ? -5.344 -4.549 17.777 1.00 97.50 184 SER A O 1
ATOM 1306 N N . TYR A 1 185 ? -4.797 -4.389 15.602 1.00 98.12 185 TYR A N 1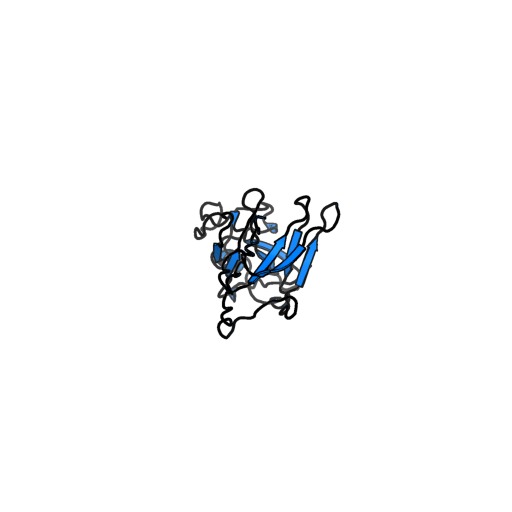
ATOM 1307 C CA . TYR A 1 185 ? -4.783 -2.933 15.576 1.00 98.12 185 TYR A CA 1
ATOM 1308 C C . TYR A 1 185 ? -6.179 -2.349 15.801 1.00 98.12 185 TYR A C 1
ATOM 1310 O O . TYR A 1 185 ? -6.369 -1.530 16.690 1.00 98.12 185 TYR A O 1
ATOM 1318 N N . THR A 1 186 ? -7.184 -2.831 15.068 1.00 97.50 186 THR A N 1
ATOM 1319 C CA . THR A 1 186 ? -8.578 -2.374 15.219 1.00 97.50 186 THR A CA 1
ATOM 1320 C C . THR A 1 186 ? -9.214 -2.796 16.542 1.00 97.50 186 THR A C 1
ATOM 1322 O O . THR A 1 186 ? -10.136 -2.132 17.006 1.00 97.50 186 THR A O 1
ATOM 1325 N N . ALA A 1 187 ? -8.721 -3.857 17.189 1.00 97.50 187 ALA A N 1
ATOM 1326 C CA . ALA A 1 187 ? -9.103 -4.186 18.561 1.00 97.50 187 ALA A CA 1
ATOM 1327 C C . ALA A 1 187 ? -8.548 -3.169 19.575 1.00 97.50 187 ALA A C 1
ATOM 1329 O O . ALA A 1 187 ? -9.237 -2.828 20.534 1.00 97.50 187 ALA A O 1
ATOM 1330 N N . ALA A 1 188 ? -7.321 -2.680 19.359 1.00 97.12 188 ALA A N 1
ATOM 1331 C CA . ALA A 1 188 ? -6.707 -1.641 20.187 1.00 97.12 188 ALA A CA 1
ATOM 1332 C C . ALA A 1 188 ? -7.256 -0.236 19.885 1.00 97.12 188 ALA A C 1
ATOM 1334 O O . ALA A 1 188 ? -7.320 0.593 20.788 1.00 97.12 188 ALA A O 1
ATOM 1335 N N . GLN A 1 189 ? -7.672 0.006 18.639 1.00 97.31 189 GLN A N 1
ATOM 1336 C CA . GLN A 1 189 ? -8.186 1.279 18.129 1.00 97.31 189 GLN A CA 1
ATOM 1337 C C . GLN A 1 189 ? -9.561 1.078 17.462 1.00 97.31 189 GLN A C 1
ATOM 1339 O O . GLN A 1 189 ? -9.677 1.035 16.226 1.00 97.31 189 GLN A O 1
ATOM 1344 N N . PRO A 1 190 ? -10.632 0.881 18.256 1.00 96.81 190 PRO A N 1
ATOM 1345 C CA . PRO A 1 190 ? -11.946 0.545 17.724 1.00 96.81 190 PRO A CA 1
ATOM 1346 C C . PRO A 1 190 ? -12.501 1.614 16.786 1.00 96.81 190 PRO A C 1
ATOM 1348 O O . PRO A 1 190 ? -12.544 2.797 17.103 1.00 96.81 190 PRO A O 1
ATOM 1351 N N . GLY A 1 191 ? -12.999 1.166 15.634 1.00 95.06 191 GLY A N 1
ATOM 1352 C CA . GLY A 1 191 ? -13.648 2.029 14.650 1.00 95.06 191 GLY A CA 1
ATOM 1353 C C . GLY A 1 191 ? -12.698 2.805 13.739 1.00 95.06 191 GLY A C 1
ATOM 1354 O O . GLY A 1 191 ? -13.198 3.593 12.942 1.00 95.06 191 GLY A O 1
ATOM 1355 N N . THR A 1 192 ? -11.392 2.513 13.784 1.00 98.06 192 THR A N 1
ATOM 1356 C CA . THR A 1 192 ? -10.385 3.010 12.831 1.00 98.06 192 THR A CA 1
ATOM 1357 C C . THR A 1 192 ? -10.889 2.984 11.382 1.00 98.06 192 THR A C 1
ATOM 1359 O O . THR A 1 192 ? -11.384 1.955 10.898 1.00 98.06 192 THR A O 1
ATOM 1362 N N . ARG A 1 193 ? -10.710 4.098 10.667 1.00 97.75 193 ARG A N 1
ATOM 1363 C CA . ARG A 1 193 ? -11.098 4.286 9.263 1.00 97.75 193 ARG A CA 1
ATOM 1364 C C . ARG A 1 193 ? -9.914 4.706 8.412 1.00 97.75 193 ARG A C 1
ATOM 1366 O O . ARG A 1 193 ? -8.993 5.345 8.899 1.00 97.75 193 ARG A O 1
ATOM 1373 N N . ILE A 1 194 ? -9.977 4.386 7.125 1.00 97.62 194 ILE A N 1
ATOM 1374 C CA . ILE A 1 194 ? -9.051 4.925 6.128 1.00 97.62 194 ILE A CA 1
ATOM 1375 C C . ILE A 1 194 ? -9.334 6.418 5.954 1.00 97.62 194 ILE A C 1
ATOM 1377 O O . ILE A 1 194 ? -10.492 6.820 5.846 1.00 97.62 194 ILE A O 1
ATOM 1381 N N . VAL A 1 195 ? -8.292 7.233 5.849 1.00 95.94 195 VAL A N 1
ATOM 1382 C CA . VAL A 1 195 ? -8.383 8.637 5.437 1.00 95.94 195 VAL A CA 1
ATOM 1383 C C . VAL A 1 195 ? -7.495 8.898 4.231 1.00 95.94 195 VAL A C 1
ATOM 1385 O O . VAL A 1 195 ? -6.526 8.191 3.973 1.00 95.94 195 VAL A O 1
ATOM 1388 N N . ASN A 1 196 ? -7.830 9.930 3.465 1.00 88.00 196 ASN A N 1
ATOM 1389 C CA . ASN A 1 196 ? -6.981 10.416 2.387 1.00 88.00 196 ASN A CA 1
ATOM 1390 C C . ASN A 1 196 ? -6.462 11.807 2.754 1.00 88.00 196 ASN A C 1
ATOM 1392 O O . ASN A 1 196 ? -6.997 12.813 2.296 1.00 88.00 196 ASN A O 1
ATOM 1396 N N . SER A 1 197 ? -5.428 11.849 3.591 1.00 72.62 197 SER A N 1
ATOM 1397 C CA . SER A 1 197 ? -4.635 13.063 3.821 1.00 72.62 197 SER A CA 1
ATOM 1398 C C . SER A 1 197 ? -3.388 13.031 2.934 1.00 72.62 197 SER A C 1
ATOM 1400 O O . SER A 1 197 ? -2.828 11.938 2.792 1.00 72.62 197 SER A O 1
ATOM 1402 N N . PRO A 1 198 ? -2.963 14.159 2.331 1.00 57.81 198 PRO A N 1
ATOM 1403 C CA . PRO A 1 198 ? -1.666 14.281 1.663 1.00 57.81 198 PRO A CA 1
ATOM 1404 C C . PRO A 1 198 ? -0.522 13.764 2.536 1.00 57.81 198 PRO A C 1
ATOM 1406 O O . PRO A 1 198 ? -0.586 13.996 3.766 1.00 57.81 198 PRO A O 1
#

Nearest PDB structures (foldseek):
  8hch-assembly1_C  TM=2.502E-01  e=7.065E+00  Mus musculus

Secondary structure (DSSP, 8-state):
------------------PPP-TT----BTTB-TT-EEEE--SSS----EEEEEEEEEEETTEEEEEEEE--TTS---EEEE-GGGTT-BGGG-S--EEEE--S--STT----EEEEEESSSSSS--EEEEE-GGGTTS-SSBS---------TTS-EEEETTTS-BEEGGGSSSSPSBB-HHHHHHHSTT-EE----

pLDDT: mean 87.73, std 16.26, range [34.47, 98.75]

Radius of gyration: 20.61 Å; Cα contacts (8 Å, |Δi|>4): 368; chains: 1; bounding box: 45×33×81 Å

Mean predicted aligned error: 7.81 Å

Sequence (198 aa):
MVVLGLLIAFALAPMVASALPPAGLIVVSASAPAGWVVSTSADGGALTASSACVVGPGTSPLGAGSLELSVGSNGDGGVQVRQPGYAGVPLTSLTTLRYDTYVSVFAGCQAPYLILNVDWNFDGVTDDLLFFEPCYQTGAYSGAPVPAQGAPVLDTWQGWDALVGGWWSLNAGSFGPPLVTLASYTAAQPGTRIVNSP

Solvent-accessible surface area (backbone atoms only — not comparable to full-atom values): 12167 Å² total; per-residue (Å²): 139,84,85,84,82,83,82,81,81,80,80,78,74,82,79,75,80,70,68,79,72,64,91,90,66,84,78,71,37,91,93,41,44,83,69,52,42,82,49,71,44,53,59,93,59,79,75,54,26,42,72,48,75,40,76,21,79,80,82,29,96,87,38,57,49,36,79,47,76,37,56,11,89,86,66,58,12,39,58,49,76,43,60,57,85,50,46,70,44,40,62,90,71,62,87,77,44,71,54,71,45,70,35,86,74,61,71,96,46,60,53,88,62,50,77,45,37,25,22,54,83,77,82,83,53,71,73,43,42,35,36,38,46,46,61,62,24,52,46,77,62,55,64,48,93,29,61,64,70,42,67,69,53,71,78,37,82,46,71,44,59,61,60,68,22,43,27,22,46,54,82,72,68,57,84,47,70,53,24,37,35,62,65,62,46,40,68,76,35,63,78,26,17,33,44,71,72,136